Protein AF-0000000075581930 (afdb_homodimer)

Sequence (318 aa):
MTLFYRAVQSTMATKAGDKKWHLNLVKIGKTVSTQQLAEMIAEKSSLTPGDVHNVVRNLMTAMRSELLNSKTVRLEGLGTFTMKARSRGRGVDKEEDVNPNQVGALLCHFTPKYTRPAAIGTTRALLQGVEFQKIGSIGTSGGHDSGNGDGDIVDDPTAMTLFYRAVQSTMATKAGDKKWHLNLVKIGKTVSTQQLAEMIAEKSSLTPGDVHNVVRNLMTAMRSELLNSKTVRLEGLGTFTMKARSRGRGVDKEEDVNPNQVGALLCHFTPKYTRPAAIGTTRALLQGVEFQKIGSIGTSGGHDSGNGDGDIVDDPTA

Radius of gyration: 23.28 Å; Cα contacts (8 Å, |Δi|>4): 523; chains: 2; bounding box: 79×58×45 Å

Solvent-accessible surface area (backbone atoms only — not comparable to full-atom values): 18533 Å² total; per-residue (Å²): 79,44,34,35,27,37,70,42,69,45,91,60,58,42,96,86,61,50,48,29,20,36,67,38,60,43,66,44,74,69,70,42,42,48,67,58,50,18,45,60,45,22,75,77,44,94,49,50,42,67,56,43,41,49,52,54,51,46,49,49,53,52,49,49,54,43,28,46,43,17,18,36,40,34,43,80,93,51,25,34,38,33,55,37,57,39,65,53,74,87,56,35,80,44,63,86,69,52,48,76,85,37,51,52,44,71,41,64,39,74,44,56,54,68,71,56,67,75,76,58,60,97,81,77,54,86,53,48,62,45,39,79,44,78,57,71,81,74,66,85,61,76,74,76,74,81,85,86,92,77,82,74,74,72,78,83,72,86,122,79,44,36,34,28,38,68,41,70,46,90,61,57,42,95,87,61,51,48,29,21,35,68,39,61,43,73,45,77,70,70,41,42,48,67,57,52,19,45,58,45,22,75,76,44,96,50,51,42,67,56,43,42,48,51,54,51,45,49,48,52,52,50,49,55,42,28,45,45,17,19,36,39,33,43,78,93,50,27,35,37,34,54,40,57,39,65,52,74,86,57,34,80,44,64,85,69,50,49,76,85,36,51,50,42,79,41,67,39,73,45,56,55,68,68,61,66,80,75,65,68,84,85,83,53,86,52,48,63,47,40,79,43,76,56,70,80,73,63,86,58,79,70,72,76,82,81,86,91,79,80,76,80,76,78,83,71,86,120

InterPro domains:
  IPR000119 Histone-like DNA-binding protein [PTHR33175] (30-99)
  IPR005902 Putative DNA-binding protein, HU-related [TIGR01201] (1-158)
  IPR010992 Integration host factor (IHF)-like DNA-binding domain superfamily [G3DSA:4.10.520.10] (27-106)
  IPR010992 Integration host factor (IHF)-like DNA-binding domain superfamily [SSF47729] (32-112)
  IPR041607 HU domain fused to wHTH, Ig, or Glycine-rich motif [PF18291] (1-115)

pLDDT: mean 77.32, std 24.28, range [25.0, 97.69]

Secondary structure (DSSP, 8-state):
-EEEEEEEEEEEEPTTSPEEEEEEEE--SSPBPHHHHHHHHHHTSSS-HHHHHHHHHHHHHHHHHHHTTT--EEETTTEEEEEEEEESSS-BSSGGG--GGGEEEEEEEEEE---------SSSSTTTT-EEEE-------------------------/-EEEEEEEEEEEEPTTSPEEEEEEEE--SSPBPHHHHHHHHHHTSSS-HHHHHHHHHHHHHHHHHHHTTT--EEETTTEEEEEEEEESSS-BSSGGG--GGGEEEEEEEEEE-----S---SSSSTT-S-EEEE-----------S-S-----------

Organism: Bacteroides fragilis (strain ATCC 25285 / DSM 2151 / CCUG 4856 / JCM 11019 / LMG 10263 / NCTC 9343 / Onslow / VPI 2553 / EN-2) (NCBI:txid272559)

Foldseek 3Di:
DEWEWEKDWDPDADPVRDIDIDIDTADFDDDQDLLNVLVVVVVVDVDDSVVSSVVVVVVVVVVVVQQVVQDKDDDPPFWIKHKDFDFQDDDDDDPVPDDCVRGPDIDIDTDGDCPPPPPPPPDDPVCPVYHYDYDPPPPPPPPPDDDDDDGDRDDPPPD/DEWEWEKDWDPDADPVRDIDIDIDTADDDDDQDLLNVLVVVVVVDVDDSVVSSVVVVVVVVVVVVQQVVQDKDDDPPFWIKHKDFDFQDDDDDDPVPDDCVRGPDIDIDTDGDCPPPPPPPDDDPPCPVYHYDYDPPPPPPVPDDDDDDDRDRPDPPPD

Nearest PDB structures (foldseek):
  5lvt-assembly2_B  TM=7.563E-01  e=4.422E-04  Lactococcus lactis subsp. lactis Il1403
  8flj-assembly1_E  TM=6.497E-01  e=6.492E-04  Pseudomonas aeruginosa PA14
  1owg-assembly1_A  TM=6.407E-01  e=1.313E-03  Escherichia coli
  4qju-assembly1_B  TM=6.935E-01  e=2.829E-03  Staphylococcus aureus subsp. aureus Mu50
  1hue-assembly1_B  TM=6.712E-01  e=2.654E-03  Geobacillus stearothermophilus

Structure (mmCIF, N/CA/C/O backbone):
data_AF-0000000075581930-model_v1
#
loop_
_entity.id
_entity.type
_entity.pdbx_description
1 polymer 'Viral histone-like protein'
#
loop_
_atom_site.group_PDB
_atom_site.id
_atom_site.type_symbol
_atom_site.label_atom_id
_atom_site.label_alt_id
_atom_site.label_comp_id
_atom_site.label_asym_id
_atom_site.label_entity_id
_atom_site.label_seq_id
_atom_site.pdbx_PDB_ins_code
_atom_site.Cartn_x
_atom_site.Cartn_y
_atom_site.Cartn_z
_atom_site.occupancy
_atom_site.B_iso_or_equiv
_atom_site.auth_seq_id
_atom_site.auth_comp_id
_atom_site.auth_asym_id
_atom_site.auth_atom_id
_atom_site.pdbx_PDB_model_num
ATOM 1 N N . MET A 1 1 ? 20.344 -9.5 6.215 1 86.31 1 MET A N 1
ATOM 2 C CA . MET A 1 1 ? 19.641 -8.422 5.535 1 86.31 1 MET A CA 1
ATOM 3 C C . MET A 1 1 ? 20.047 -7.062 6.109 1 86.31 1 MET A C 1
ATOM 5 O O . MET A 1 1 ? 20.266 -6.941 7.316 1 86.31 1 MET A O 1
ATOM 9 N N . THR A 1 2 ? 20.266 -6.133 5.18 1 88.88 2 THR A N 1
ATOM 10 C CA . THR A 1 2 ? 20.734 -4.836 5.645 1 88.88 2 THR A CA 1
ATOM 11 C C . THR A 1 2 ? 19.781 -3.723 5.227 1 88.88 2 THR A C 1
ATOM 13 O O . THR A 1 2 ? 19.391 -3.645 4.062 1 88.88 2 THR A O 1
ATOM 16 N N . LEU A 1 3 ? 19.422 -2.936 6.246 1 92 3 LEU A N 1
ATOM 17 C CA . LEU A 1 3 ? 18.672 -1.711 5.996 1 92 3 LEU A CA 1
ATOM 18 C C . LEU A 1 3 ? 19.578 -0.485 6.133 1 92 3 LEU A C 1
ATOM 20 O O . LEU A 1 3 ? 20.203 -0.286 7.176 1 92 3 LEU A O 1
ATOM 24 N N . PHE A 1 4 ? 19.625 0.298 5.102 1 93.12 4 PHE A N 1
ATOM 25 C CA . PHE A 1 4 ? 20.422 1.516 5.105 1 93.12 4 PHE A CA 1
ATOM 26 C C . PHE A 1 4 ? 19.594 2.709 5.566 1 93.12 4 PHE A C 1
ATOM 28 O O . PHE A 1 4 ? 18.406 2.795 5.266 1 93.12 4 PHE A O 1
ATOM 35 N N . TYR A 1 5 ? 20.328 3.559 6.324 1 92.88 5 TYR A N 1
ATOM 36 C CA . TYR A 1 5 ? 19.562 4.703 6.809 1 92.88 5 TYR A CA 1
ATOM 37 C C . TYR A 1 5 ? 20.422 5.965 6.82 1 92.88 5 TYR A C 1
ATOM 39 O O . TYR A 1 5 ? 21.656 5.887 6.703 1 92.88 5 TYR A O 1
ATOM 47 N N . ARG A 1 6 ? 19.734 7.078 6.883 1 94 6 ARG A N 1
ATOM 48 C CA . ARG A 1 6 ? 20.375 8.383 7.027 1 94 6 ARG A CA 1
ATOM 49 C C . ARG A 1 6 ? 19.656 9.234 8.07 1 94 6 ARG A C 1
ATOM 51 O O . ARG A 1 6 ? 18.531 8.922 8.469 1 94 6 ARG A O 1
ATOM 58 N N . ALA A 1 7 ? 20.406 10.203 8.523 1 92.69 7 ALA A N 1
ATOM 59 C CA . ALA A 1 7 ? 19.828 11.18 9.43 1 92.69 7 ALA A CA 1
ATOM 60 C C . ALA A 1 7 ? 19.203 12.344 8.656 1 92.69 7 ALA A C 1
ATOM 62 O O . ALA A 1 7 ? 19.859 12.93 7.781 1 92.69 7 ALA A O 1
ATOM 63 N N . VAL A 1 8 ? 17.984 12.594 8.953 1 91.81 8 VAL A N 1
ATOM 64 C CA . VAL A 1 8 ? 17.312 13.695 8.273 1 91.81 8 VAL A CA 1
ATOM 65 C C . VAL A 1 8 ? 16.688 14.641 9.297 1 91.81 8 VAL A C 1
ATOM 67 O O . VAL A 1 8 ? 16.141 14.195 10.305 1 91.81 8 VAL A O 1
ATOM 70 N N . GLN A 1 9 ? 16.859 15.891 8.984 1 90.31 9 GLN A N 1
ATOM 71 C CA . GLN A 1 9 ? 16.297 16.891 9.898 1 90.31 9 GLN A CA 1
ATOM 72 C C . GLN A 1 9 ? 14.867 17.234 9.5 1 90.31 9 GLN A C 1
ATOM 74 O O . GLN A 1 9 ? 14.586 17.484 8.328 1 90.31 9 GLN A O 1
ATOM 79 N N . SER A 1 10 ? 14 17.328 10.477 1 89.25 10 SER A N 1
ATOM 80 C CA . SER A 1 10 ? 12.617 17.703 10.227 1 89.25 10 SER A CA 1
ATOM 81 C C . SER A 1 10 ? 12.516 19.141 9.727 1 89.25 10 SER A C 1
ATOM 83 O O . SER A 1 10 ? 13.273 20.016 10.172 1 89.25 10 SER A O 1
ATOM 85 N N . THR A 1 11 ? 11.594 19.266 8.797 1 86.19 11 THR A N 1
ATOM 86 C CA . THR A 1 11 ? 11.398 20.625 8.281 1 86.19 11 THR A CA 1
ATOM 87 C C . THR A 1 11 ? 10.586 21.453 9.258 1 86.19 11 THR A C 1
ATOM 89 O O . THR A 1 11 ? 10.617 22.688 9.203 1 86.19 11 THR A O 1
ATOM 92 N N . MET A 1 12 ? 9.883 20.719 10.156 1 84.56 12 MET A N 1
ATOM 93 C CA . MET A 1 12 ? 9.023 21.406 11.109 1 84.56 12 MET A CA 1
ATOM 94 C C . MET A 1 12 ? 9.742 21.594 12.445 1 84.56 12 MET A C 1
ATOM 96 O O . MET A 1 12 ? 10.328 20.641 12.977 1 84.56 12 MET A O 1
ATOM 100 N N . ALA A 1 13 ? 9.688 22.844 12.922 1 80.88 13 ALA A N 1
ATOM 101 C CA . ALA A 1 13 ? 10.312 23.125 14.211 1 80.88 13 ALA A CA 1
ATOM 102 C C . ALA A 1 13 ? 9.375 22.766 15.367 1 80.88 13 ALA A C 1
ATOM 104 O O . ALA A 1 13 ? 8.156 22.828 15.227 1 80.88 13 ALA A O 1
ATOM 105 N N . THR A 1 14 ? 9.992 22.281 16.406 1 79.81 14 THR A N 1
ATOM 106 C CA . THR A 1 14 ? 9.234 22.031 17.625 1 79.81 14 THR A CA 1
ATOM 107 C C . THR A 1 14 ? 8.789 23.344 18.266 1 79.81 14 THR A C 1
ATOM 109 O O . THR A 1 14 ? 9.094 24.422 17.75 1 79.81 14 THR A O 1
ATOM 112 N N . LYS A 1 15 ? 7.984 23.188 19.281 1 79.19 15 LYS A N 1
ATOM 113 C CA . LYS A 1 15 ? 7.523 24.359 20.016 1 79.19 15 LYS A CA 1
ATOM 114 C C . LYS A 1 15 ? 8.703 25.172 20.547 1 79.19 15 LYS A C 1
ATOM 116 O O . LYS A 1 15 ? 8.617 26.391 20.672 1 79.19 15 LYS A O 1
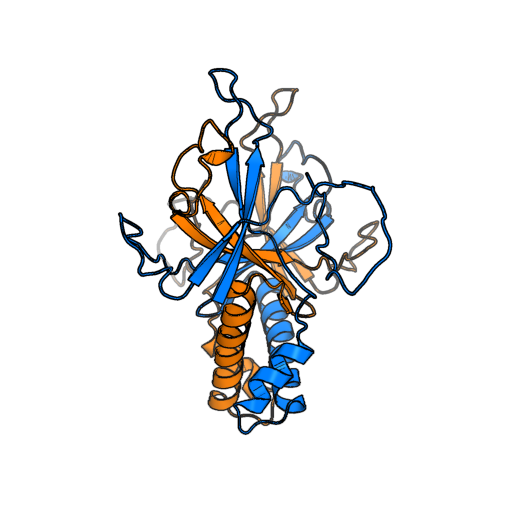ATOM 121 N N . ALA A 1 16 ? 9.781 24.516 20.812 1 79.56 16 ALA A N 1
ATOM 122 C CA . ALA A 1 16 ? 10.977 25.172 21.328 1 79.56 16 ALA A CA 1
ATOM 123 C C . ALA A 1 16 ? 11.805 25.766 20.188 1 79.56 16 ALA A C 1
ATOM 125 O O . ALA A 1 16 ? 12.797 26.453 20.438 1 79.56 16 ALA A O 1
ATOM 126 N N . GLY A 1 17 ? 11.367 25.531 18.938 1 79.69 17 GLY A N 1
ATOM 127 C CA . GLY A 1 17 ? 12.023 26.141 17.797 1 79.69 17 GLY A CA 1
ATOM 128 C C . GLY A 1 17 ? 13.109 25.25 17.188 1 79.69 17 GLY A C 1
ATOM 129 O O . GLY A 1 17 ? 13.742 25.625 16.203 1 79.69 17 GLY A O 1
ATOM 130 N N . ASP A 1 18 ? 13.391 24.266 17.906 1 85.25 18 ASP A N 1
ATOM 131 C CA . ASP A 1 18 ? 14.453 23.391 17.406 1 85.25 18 ASP A CA 1
ATOM 132 C C . ASP A 1 18 ? 13.898 22.344 16.453 1 85.25 18 ASP A C 1
ATOM 134 O O . ASP A 1 18 ? 12.773 21.875 16.625 1 85.25 18 ASP A O 1
ATOM 138 N N . LYS A 1 19 ? 14.672 22.156 15.375 1 90 19 LYS A N 1
ATOM 139 C CA . LYS A 1 19 ? 14.328 21.062 14.469 1 90 19 LYS A CA 1
ATOM 140 C C . LYS A 1 19 ? 14.992 19.766 14.898 1 90 19 LYS A C 1
ATOM 142 O O . LYS A 1 19 ? 16.172 19.75 15.25 1 90 19 LYS A O 1
ATOM 147 N N . LYS A 1 20 ? 14.211 18.734 14.914 1 91.81 20 LYS A N 1
ATOM 148 C CA . LYS A 1 20 ? 14.688 17.438 15.398 1 91.81 20 LYS A CA 1
ATOM 149 C C . LYS A 1 20 ? 15.195 16.578 14.24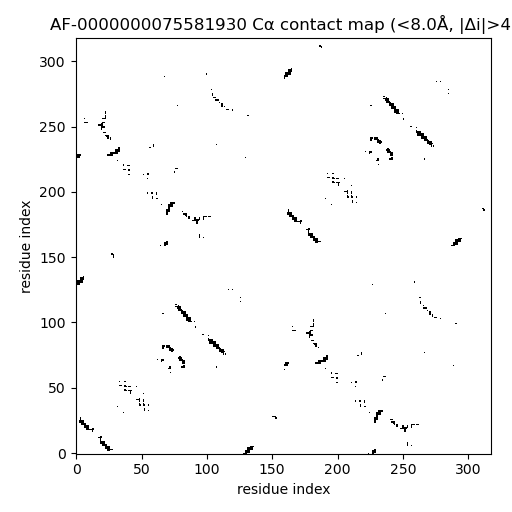2 1 91.81 20 LYS A C 1
ATOM 151 O O . LYS A 1 20 ? 14.859 16.828 13.078 1 91.81 20 LYS A O 1
ATOM 156 N N . TRP A 1 21 ? 16.094 15.656 14.609 1 92 21 TRP A N 1
ATOM 157 C CA . TRP A 1 21 ? 16.656 14.727 13.641 1 92 21 TRP A CA 1
ATOM 158 C C . TRP A 1 21 ? 16.016 13.352 13.75 1 92 21 TRP A C 1
ATOM 160 O O . TRP A 1 21 ? 15.734 12.875 14.859 1 92 21 TRP A O 1
ATOM 170 N N . HIS A 1 22 ? 15.789 12.734 12.602 1 92.25 22 HIS A N 1
ATOM 171 C CA . HIS A 1 22 ? 15.125 11.438 12.516 1 92.25 22 HIS A CA 1
ATOM 172 C C . HIS A 1 22 ? 15.891 10.484 11.602 1 92.25 22 HIS A C 1
ATOM 174 O O . HIS A 1 22 ? 16.656 10.922 10.742 1 92.25 22 HIS A O 1
ATOM 180 N N . LEU A 1 23 ? 15.688 9.234 11.906 1 90.38 23 LEU A N 1
ATOM 181 C CA . LEU A 1 23 ? 16.234 8.195 11.039 1 90.38 23 LEU A CA 1
ATOM 182 C C . LEU A 1 23 ? 15.305 7.922 9.859 1 90.38 23 LEU A C 1
ATOM 184 O O . LEU A 1 23 ? 14.109 7.676 10.055 1 90.38 23 LEU A O 1
ATOM 188 N N . ASN A 1 24 ? 15.867 8.055 8.695 1 92.75 24 ASN A N 1
ATOM 189 C CA . ASN A 1 24 ? 15.133 7.715 7.477 1 92.75 24 ASN A CA 1
ATOM 190 C C . ASN A 1 24 ? 15.812 6.582 6.715 1 92.75 24 ASN A C 1
ATOM 192 O O . ASN A 1 24 ? 17.031 6.609 6.504 1 92.75 24 ASN A O 1
ATOM 196 N N . LEU A 1 25 ? 14.977 5.609 6.375 1 92.44 25 LEU A N 1
ATOM 197 C CA . LEU A 1 25 ? 15.547 4.535 5.57 1 92.44 25 LEU A CA 1
ATOM 198 C C . LEU A 1 25 ? 15.766 4.988 4.133 1 92.44 25 LEU A C 1
ATOM 200 O O . LEU A 1 25 ? 14.977 5.766 3.594 1 92.44 25 LEU A O 1
ATOM 204 N N . VAL A 1 26 ? 16.828 4.438 3.607 1 93.5 26 VAL A N 1
ATOM 205 C CA . VAL A 1 26 ? 17.188 4.777 2.236 1 93.5 26 VAL A CA 1
ATOM 206 C C . VAL A 1 26 ? 17.078 3.541 1.348 1 93.5 26 VAL A C 1
ATOM 208 O O . VAL A 1 26 ? 17.516 2.455 1.725 1 93.5 26 VAL A O 1
ATOM 211 N N . LYS A 1 27 ? 16.5 3.732 0.214 1 92.5 27 LYS A N 1
ATOM 212 C CA . LYS A 1 27 ? 16.438 2.656 -0.771 1 92.5 27 LYS A CA 1
ATOM 213 C C . LYS A 1 27 ? 17.75 2.545 -1.545 1 92.5 27 LYS A C 1
ATOM 215 O O . LYS A 1 27 ? 18.359 3.559 -1.883 1 92.5 27 LYS A O 1
ATOM 220 N N . ILE A 1 28 ? 18.125 1.283 -1.749 1 90.38 28 ILE A N 1
ATOM 221 C CA . ILE A 1 28 ? 19.391 1.076 -2.445 1 90.38 28 ILE A CA 1
ATOM 222 C C . ILE A 1 28 ? 19.172 0.145 -3.635 1 90.38 28 ILE A C 1
ATOM 224 O O . ILE A 1 28 ? 18.359 -0.778 -3.572 1 90.38 28 ILE A O 1
ATOM 228 N N . GLY A 1 29 ? 19.906 0.402 -4.746 1 88.25 29 GLY A N 1
ATOM 229 C CA . GLY A 1 29 ? 19.922 -0.505 -5.883 1 88.25 29 GLY A CA 1
ATOM 230 C C . GLY A 1 29 ? 18.75 -0.289 -6.82 1 88.25 29 GLY A C 1
ATOM 231 O O . GLY A 1 29 ? 18.016 0.692 -6.691 1 88.25 29 GLY A O 1
ATOM 232 N N . LYS A 1 30 ? 18.641 -1.162 -7.781 1 91.12 30 LYS A N 1
ATOM 233 C CA . LYS A 1 30 ? 17.578 -1.082 -8.781 1 91.12 30 LYS A CA 1
ATOM 234 C C . LYS A 1 30 ? 16.281 -1.665 -8.242 1 91.12 30 LYS A C 1
ATOM 236 O O . LYS A 1 30 ? 16.281 -2.475 -7.312 1 91.12 30 LYS A O 1
ATOM 241 N N . THR A 1 31 ? 15.219 -1.196 -8.719 1 96.38 31 THR A N 1
ATOM 242 C CA . TH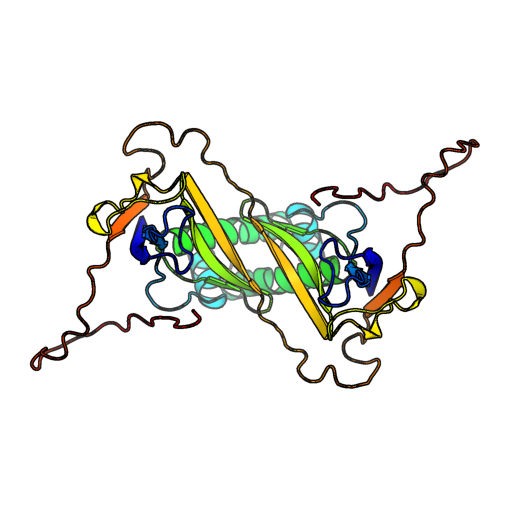R A 1 31 ? 13.891 -1.717 -8.398 1 96.38 31 THR A CA 1
ATOM 243 C C . THR A 1 31 ? 13.758 -3.164 -8.859 1 96.38 31 THR A C 1
ATOM 245 O O . THR A 1 31 ? 14.148 -3.506 -9.977 1 96.38 31 THR A O 1
ATOM 248 N N . VAL A 1 32 ? 13.312 -4.02 -7.941 1 97.69 32 VAL A N 1
ATOM 249 C CA . VAL A 1 32 ? 13.023 -5.41 -8.273 1 97.69 32 VAL A CA 1
ATOM 250 C C . VAL A 1 32 ? 11.656 -5.5 -8.961 1 97.69 32 VAL A C 1
ATOM 252 O O . VAL A 1 32 ? 10.641 -5.09 -8.391 1 97.69 32 VAL A O 1
ATOM 255 N N . SER A 1 33 ? 11.641 -6.066 -10.117 1 97.25 33 SER A N 1
ATOM 256 C CA . SER A 1 33 ? 10.422 -6.133 -10.922 1 97.25 33 SER A CA 1
ATOM 257 C C . SER A 1 33 ? 9.625 -7.398 -10.609 1 97.25 33 SER A C 1
ATOM 259 O O . SER A 1 33 ? 10.148 -8.336 -10.008 1 97.25 33 SER A O 1
ATOM 261 N N . THR A 1 34 ? 8.422 -7.383 -11.133 1 96.38 34 THR A N 1
ATOM 262 C CA . THR A 1 34 ? 7.559 -8.562 -11.039 1 96.38 34 THR A CA 1
ATOM 263 C C . THR A 1 34 ? 8.219 -9.766 -11.695 1 96.38 34 THR A C 1
ATOM 265 O O . THR A 1 34 ? 8.172 -10.875 -11.164 1 96.38 34 THR A O 1
ATOM 268 N N . GLN A 1 35 ? 8.797 -9.516 -12.781 1 96.38 35 GLN A N 1
ATOM 269 C CA . GLN A 1 35 ? 9.461 -10.586 -13.516 1 96.38 35 GLN A CA 1
ATOM 270 C C . GLN A 1 35 ? 10.609 -11.18 -12.711 1 96.38 35 GLN A C 1
ATOM 272 O O . GLN A 1 35 ? 10.773 -12.398 -12.656 1 96.38 35 GLN A O 1
ATOM 277 N N . GLN A 1 36 ? 11.422 -10.359 -12.109 1 97 36 GLN A N 1
ATOM 278 C CA . GLN A 1 36 ? 12.539 -10.828 -11.289 1 97 36 GLN A CA 1
ATOM 279 C C . GLN A 1 36 ? 12.031 -11.633 -10.094 1 97 36 GLN A C 1
ATOM 281 O O . GLN A 1 36 ? 12.617 -12.664 -9.75 1 97 36 GLN A O 1
ATOM 286 N N . LEU A 1 37 ? 10.977 -11.164 -9.508 1 97.25 37 LEU A N 1
ATOM 287 C CA . LEU A 1 37 ? 10.383 -11.898 -8.398 1 97.25 37 LEU A CA 1
ATOM 288 C C . LEU A 1 37 ? 9.906 -13.273 -8.852 1 97.25 37 LEU A C 1
ATOM 290 O O . LEU A 1 37 ? 10.109 -14.273 -8.164 1 97.25 37 LEU A O 1
ATOM 294 N N . ALA A 1 38 ? 9.25 -13.289 -10.016 1 96.69 38 ALA A N 1
ATOM 295 C CA . ALA A 1 38 ? 8.758 -14.555 -10.562 1 96.69 38 ALA A CA 1
ATOM 296 C C . ALA A 1 38 ? 9.898 -15.547 -10.766 1 96.69 38 ALA A C 1
ATOM 298 O O . ALA A 1 38 ? 9.75 -16.734 -10.492 1 96.69 38 ALA A O 1
ATOM 299 N N . GLU A 1 39 ? 10.992 -15.078 -11.234 1 97 39 GLU A N 1
ATOM 300 C CA . GLU A 1 39 ? 12.164 -15.922 -11.438 1 97 39 GLU A CA 1
ATOM 301 C C . GLU A 1 39 ? 12.695 -16.453 -10.109 1 97 39 GLU A C 1
ATOM 303 O O . GLU A 1 39 ? 13.047 -17.641 -10 1 97 39 GLU A O 1
ATOM 308 N N . MET A 1 40 ? 12.734 -15.633 -9.102 1 96.44 40 MET A N 1
ATOM 309 C CA . MET A 1 40 ? 13.18 -16.031 -7.77 1 96.44 40 MET A CA 1
ATOM 310 C C . MET A 1 40 ? 12.289 -17.141 -7.211 1 96.44 40 MET A C 1
ATOM 312 O O . MET A 1 40 ? 12.781 -18.109 -6.621 1 96.44 40 MET A O 1
ATOM 316 N N . ILE A 1 41 ? 11.016 -16.969 -7.43 1 96.75 41 ILE A N 1
ATOM 317 C CA . ILE A 1 41 ? 10.047 -17.938 -6.906 1 96.75 41 ILE A CA 1
ATOM 318 C C . ILE A 1 41 ? 10.148 -19.25 -7.68 1 96.75 41 ILE A C 1
ATOM 320 O O . ILE A 1 41 ? 10.109 -20.328 -7.086 1 96.75 41 ILE A O 1
ATOM 324 N N . ALA A 1 42 ? 10.281 -19.156 -8.992 1 95.81 42 ALA A N 1
ATOM 325 C CA . ALA A 1 42 ? 10.375 -20.344 -9.844 1 95.81 42 ALA A CA 1
ATOM 326 C C . ALA A 1 42 ? 11.602 -21.188 -9.492 1 95.81 42 ALA A C 1
ATOM 328 O O . ALA A 1 42 ? 11.57 -22.406 -9.602 1 95.81 42 ALA A O 1
ATOM 329 N N . GLU A 1 43 ? 12.672 -20.516 -9.094 1 95 43 GLU A N 1
ATOM 330 C CA . GLU A 1 43 ? 13.906 -21.203 -8.727 1 95 43 GLU A CA 1
ATOM 331 C C . GLU A 1 43 ? 13.688 -22.125 -7.52 1 95 43 GLU A C 1
ATOM 333 O O . GLU A 1 43 ? 14.375 -23.125 -7.367 1 95 43 GLU A O 1
ATOM 338 N N . LYS A 1 44 ? 12.68 -21.797 -6.758 1 91.56 44 LYS A N 1
ATOM 339 C CA . LYS A 1 44 ? 12.438 -22.547 -5.531 1 91.56 44 LYS A CA 1
ATOM 340 C C . LYS A 1 44 ? 11.141 -23.344 -5.625 1 91.56 44 LYS A C 1
ATOM 342 O O . LYS A 1 44 ? 10.586 -23.75 -4.605 1 91.56 44 LYS A O 1
ATOM 347 N N . SER A 1 45 ? 10.633 -23.375 -6.781 1 90.25 45 SER A N 1
ATOM 348 C CA . SER A 1 45 ? 9.359 -24.062 -6.977 1 90.25 45 SER A CA 1
ATOM 349 C C . SER A 1 45 ? 9.43 -25.047 -8.133 1 90.25 45 SER A C 1
ATOM 351 O O . SER A 1 45 ? 10.422 -25.078 -8.867 1 90.25 45 SER A O 1
ATOM 353 N N . SER A 1 46 ? 8.406 -25.906 -8.281 1 91.12 46 SER A N 1
ATOM 354 C CA . SER A 1 46 ? 8.289 -26.844 -9.398 1 91.12 46 SER A CA 1
ATOM 355 C C . SER A 1 46 ? 7.617 -26.188 -10.594 1 91.12 46 SER A C 1
ATOM 357 O O . SER A 1 46 ? 7.516 -26.781 -11.664 1 91.12 46 SER A O 1
ATOM 359 N N . LEU A 1 47 ? 7.238 -24.969 -10.422 1 93.38 47 LEU A N 1
ATOM 360 C CA . LEU A 1 47 ? 6.566 -24.25 -11.5 1 93.38 47 LEU A CA 1
ATOM 361 C C . LEU A 1 47 ? 7.578 -23.5 -12.359 1 93.38 47 LEU A C 1
ATOM 363 O O . LEU A 1 47 ? 8.641 -23.109 -11.883 1 93.38 47 LEU A O 1
ATOM 367 N N . THR A 1 48 ? 7.281 -23.297 -13.625 1 92.31 48 THR A N 1
ATOM 368 C CA . THR A 1 48 ? 8.117 -22.5 -14.516 1 92.31 48 THR A CA 1
ATOM 369 C C . THR A 1 48 ? 7.98 -21.016 -14.211 1 92.31 48 THR A C 1
ATOM 371 O O . THR A 1 48 ? 6.977 -20.578 -13.633 1 92.31 48 THR A O 1
ATOM 374 N N . PRO A 1 49 ? 8.969 -20.219 -14.578 1 92.75 49 PRO A N 1
ATOM 375 C CA . PRO A 1 49 ? 8.844 -18.766 -14.422 1 92.75 49 PRO A CA 1
ATOM 376 C C . PRO A 1 49 ? 7.605 -18.203 -15.109 1 92.75 49 PRO A C 1
ATOM 378 O O . PRO A 1 49 ? 6.977 -17.281 -14.594 1 92.75 49 PRO A O 1
ATOM 381 N N . GLY A 1 50 ? 7.285 -18.797 -16.234 1 93.25 50 GLY A N 1
ATOM 382 C CA . GLY A 1 50 ? 6.082 -18.375 -16.938 1 93.25 50 GLY A CA 1
ATOM 383 C C . GLY A 1 50 ? 4.812 -18.609 -16.141 1 93.25 50 GLY A C 1
ATOM 384 O O . GLY A 1 50 ? 3.932 -17.75 -16.109 1 93.25 50 GLY A O 1
ATOM 385 N N . ASP A 1 51 ? 4.711 -19.797 -15.523 1 93.31 51 ASP A N 1
ATOM 386 C CA . ASP A 1 51 ? 3.547 -20.125 -14.703 1 93.31 51 ASP A CA 1
ATOM 387 C C . ASP A 1 51 ? 3.436 -19.172 -13.516 1 93.31 51 ASP A C 1
ATOM 389 O O . ASP A 1 51 ? 2.348 -18.672 -13.211 1 93.31 51 ASP A O 1
ATOM 393 N N . VAL A 1 52 ? 4.57 -18.922 -12.828 1 96.06 52 VAL A N 1
ATOM 394 C CA . VAL A 1 52 ? 4.59 -18.047 -11.672 1 96.06 52 VAL A CA 1
ATOM 395 C C . VAL A 1 52 ? 4.184 -16.625 -12.094 1 96.06 52 VAL A C 1
ATOM 397 O O . VAL A 1 52 ? 3.354 -15.992 -11.438 1 96.06 52 VAL A O 1
ATOM 400 N N . HIS A 1 53 ? 4.699 -16.203 -13.195 1 95 53 HIS A N 1
ATOM 401 C CA . HIS A 1 53 ? 4.367 -14.883 -13.703 1 95 53 HIS A CA 1
ATOM 402 C C . HIS A 1 53 ? 2.875 -14.758 -14 1 95 53 HIS A C 1
ATOM 404 O O . HIS A 1 53 ? 2.254 -13.742 -13.68 1 95 53 HIS A O 1
ATOM 410 N N . ASN A 1 54 ? 2.395 -15.766 -14.57 1 94.69 54 ASN A N 1
ATOM 411 C CA . ASN A 1 54 ? 0.97 -15.766 -14.891 1 94.69 54 ASN A CA 1
ATOM 412 C C . ASN A 1 54 ? 0.115 -15.695 -13.625 1 94.69 54 ASN A C 1
ATOM 414 O O . ASN A 1 54 ? -0.903 -15 -13.602 1 94.69 54 ASN A O 1
ATOM 418 N N . VAL A 1 55 ? 0.494 -16.453 -12.633 1 96.56 55 VAL A N 1
ATOM 419 C CA . VAL A 1 55 ? -0.246 -16.438 -11.375 1 96.56 55 VAL A CA 1
ATOM 420 C C . VAL A 1 55 ? -0.214 -15.047 -10.766 1 96.56 55 VAL A C 1
ATOM 422 O O . VAL A 1 55 ? -1.243 -14.531 -10.32 1 96.56 55 VAL A O 1
ATOM 425 N N . VAL A 1 56 ? 0.942 -14.352 -10.773 1 96.25 56 VAL A N 1
ATOM 426 C CA . VAL A 1 56 ? 1.087 -13.023 -10.188 1 96.25 56 VAL A CA 1
ATOM 427 C C . VAL A 1 56 ? 0.241 -12.016 -10.969 1 96.25 56 VAL A C 1
ATOM 429 O O . VAL A 1 56 ? -0.467 -11.195 -10.375 1 96.25 56 VAL A O 1
ATOM 432 N N . ARG A 1 57 ? 0.259 -12.117 -12.227 1 94.31 57 ARG A N 1
ATOM 433 C CA . ARG A 1 57 ? -0.557 -11.234 -13.047 1 94.31 57 ARG A CA 1
ATOM 434 C C . ARG A 1 57 ? -2.041 -11.438 -12.773 1 94.31 57 ARG A C 1
ATOM 436 O O . ARG A 1 57 ? -2.797 -10.469 -12.664 1 94.31 57 ARG A O 1
ATOM 443 N N . ASN A 1 58 ? -2.449 -12.703 -12.727 1 96 58 ASN A N 1
ATOM 444 C CA . ASN A 1 58 ? -3.846 -13.008 -12.438 1 96 58 ASN A CA 1
ATOM 445 C C . ASN A 1 58 ? -4.246 -12.516 -11.047 1 96 58 ASN A C 1
ATOM 447 O O . ASN A 1 58 ? -5.391 -12.109 -10.836 1 96 58 ASN A O 1
ATOM 451 N N . LEU A 1 59 ? -3.301 -12.586 -10.141 1 96.25 59 LEU A N 1
ATOM 452 C CA . LEU A 1 59 ? -3.557 -12.039 -8.812 1 96.25 59 LEU A CA 1
ATOM 453 C C . LEU A 1 59 ? -3.881 -10.555 -8.891 1 96.25 59 LEU A C 1
ATOM 455 O O . LEU A 1 59 ? -4.84 -10.094 -8.266 1 96.25 59 LEU A O 1
ATOM 459 N N . MET A 1 60 ? -3.148 -9.805 -9.711 1 93.56 60 MET A N 1
ATOM 460 C CA . MET A 1 60 ? -3.4 -8.375 -9.867 1 93.56 60 MET A CA 1
ATOM 461 C C . MET A 1 60 ? -4.781 -8.125 -10.469 1 93.56 60 MET A C 1
ATOM 463 O O . MET A 1 60 ? -5.508 -7.238 -10.023 1 93.56 60 MET A O 1
ATOM 467 N N . THR A 1 61 ? -5.086 -8.938 -11.422 1 92.56 61 THR A N 1
ATOM 468 C CA . THR A 1 61 ? -6.379 -8.797 -12.086 1 92.56 61 THR A CA 1
ATOM 469 C C . THR A 1 61 ? -7.52 -9.086 -11.117 1 92.56 61 THR A C 1
ATOM 471 O O . THR A 1 61 ? -8.508 -8.344 -11.078 1 92.56 61 THR A O 1
ATOM 474 N N . ALA A 1 62 ? -7.359 -10.172 -10.367 1 94.5 62 ALA A N 1
ATOM 475 C CA . ALA A 1 62 ? -8.375 -10.531 -9.383 1 94.5 62 ALA A CA 1
ATOM 476 C C . ALA A 1 62 ? -8.523 -9.445 -8.32 1 94.5 62 ALA A C 1
ATOM 478 O O . ALA A 1 62 ? -9.633 -9.086 -7.938 1 94.5 62 ALA A O 1
ATOM 479 N N . MET A 1 63 ? -7.438 -8.891 -7.82 1 95.19 63 MET A N 1
ATOM 480 C CA . MET A 1 63 ? -7.469 -7.82 -6.828 1 95.19 63 MET A CA 1
ATOM 481 C C . MET A 1 63 ? -8.188 -6.594 -7.371 1 95.19 63 MET A C 1
ATOM 483 O O . MET A 1 63 ? -9.031 -6.012 -6.688 1 95.19 63 MET A O 1
ATOM 487 N N . ARG A 1 64 ? -7.828 -6.266 -8.578 1 90.88 64 ARG A N 1
ATOM 488 C CA . ARG A 1 64 ? -8.445 -5.098 -9.195 1 90.88 64 ARG A CA 1
ATOM 489 C C . ARG A 1 64 ? -9.961 -5.258 -9.273 1 90.88 64 ARG A C 1
ATOM 491 O O . ARG A 1 64 ? -10.703 -4.32 -8.977 1 90.88 64 ARG A O 1
ATOM 498 N N . SER A 1 65 ? -10.352 -6.43 -9.734 1 90.94 65 SER A N 1
ATOM 499 C CA . SER A 1 65 ? -11.781 -6.699 -9.875 1 90.94 65 SER A CA 1
ATOM 500 C C . SER A 1 65 ? -12.508 -6.523 -8.539 1 90.94 65 SER A C 1
ATOM 502 O O . SER A 1 65 ? -13.555 -5.875 -8.484 1 90.94 65 SER A O 1
ATOM 504 N N . GLU A 1 66 ? -11.945 -7.074 -7.496 1 94 66 GLU A N 1
ATOM 505 C CA . GLU A 1 66 ? -12.578 -6.992 -6.184 1 94 66 GLU A CA 1
ATOM 506 C C . GLU A 1 66 ? -12.57 -5.559 -5.656 1 94 66 GLU A C 1
ATOM 508 O O . GLU A 1 66 ? -13.555 -5.098 -5.078 1 94 66 GLU A O 1
ATOM 513 N N . LEU A 1 67 ? -11.508 -4.84 -5.855 1 93 67 LEU A N 1
ATOM 514 C CA . LEU A 1 67 ? -11.367 -3.473 -5.371 1 93 67 LEU A CA 1
ATOM 515 C C . LEU A 1 67 ? -12.352 -2.545 -6.078 1 93 67 LEU A C 1
ATOM 517 O O . LEU A 1 67 ? -12.93 -1.65 -5.453 1 93 67 LEU A O 1
ATOM 521 N N . LEU A 1 68 ? -12.602 -2.83 -7.359 1 90.38 68 LEU A N 1
ATOM 522 C CA . LEU A 1 68 ? -13.516 -2.004 -8.133 1 90.38 68 LEU A CA 1
ATOM 523 C C . LEU A 1 68 ? -14.969 -2.355 -7.812 1 90.38 68 LEU A C 1
ATOM 525 O O . LEU A 1 68 ? -15.891 -1.71 -8.312 1 90.38 68 LEU A O 1
ATOM 529 N N . ASN A 1 69 ? -15.109 -3.352 -6.996 1 91.44 69 ASN A N 1
ATOM 530 C CA . ASN A 1 69 ? -16.438 -3.691 -6.469 1 91.44 69 ASN A CA 1
ATOM 531 C C . ASN A 1 69 ? -16.578 -3.275 -5.008 1 91.44 69 ASN A C 1
ATOM 533 O O . ASN A 1 69 ? -17.359 -3.865 -4.266 1 91.44 69 ASN A O 1
ATOM 537 N N . SER A 1 70 ? -15.734 -2.367 -4.605 1 93.69 70 SER A N 1
ATOM 538 C CA . SER A 1 70 ? -15.789 -1.721 -3.297 1 93.69 70 SER A CA 1
ATOM 539 C C . SER A 1 70 ? -15.461 -2.703 -2.18 1 93.69 70 SER A C 1
ATOM 541 O O . SER A 1 70 ? -15.875 -2.512 -1.035 1 93.69 70 SER A O 1
ATOM 543 N N . LYS A 1 71 ? -14.773 -3.803 -2.523 1 96.38 71 LYS A N 1
ATOM 544 C CA . LYS A 1 71 ? -14.367 -4.762 -1.5 1 96.38 71 LYS A CA 1
ATOM 545 C C . LYS A 1 71 ? -12.969 -4.457 -0.976 1 96.38 71 LYS A C 1
ATOM 547 O O . LYS A 1 71 ? -12.219 -3.709 -1.604 1 96.38 71 LYS A O 1
ATOM 552 N N . THR A 1 72 ? -12.727 -5.012 0.183 1 97.38 72 THR A N 1
ATOM 553 C CA . THR A 1 72 ? -11.391 -5.004 0.781 1 97.38 72 THR A CA 1
ATOM 554 C C . THR A 1 72 ? -10.648 -6.297 0.459 1 97.38 72 THR A C 1
ATOM 556 O O . THR A 1 72 ? -11.227 -7.383 0.526 1 97.38 72 THR A O 1
ATOM 559 N N . VAL A 1 73 ? -9.438 -6.137 0.067 1 97.19 73 VAL A N 1
ATOM 560 C CA . VAL A 1 73 ? -8.609 -7.297 -0.255 1 97.19 73 VAL A CA 1
ATOM 561 C C . VAL A 1 73 ? -7.453 -7.402 0.736 1 97.19 73 VAL A C 1
ATOM 563 O O . VAL A 1 73 ? -6.75 -6.418 0.983 1 97.19 73 VAL A O 1
ATOM 566 N N . ARG A 1 74 ? -7.277 -8.586 1.289 1 96.56 74 ARG A N 1
ATOM 567 C CA . ARG A 1 74 ? -6.184 -8.82 2.227 1 96.56 74 ARG A CA 1
ATOM 568 C C . ARG A 1 74 ? -5.211 -9.859 1.685 1 96.56 74 ARG A C 1
ATOM 570 O O . ARG A 1 74 ? -5.613 -10.969 1.337 1 96.56 74 ARG A O 1
ATOM 577 N N . LEU A 1 75 ? -3.992 -9.469 1.55 1 95.12 75 LEU A N 1
ATOM 578 C CA . LEU A 1 75 ? -2.91 -10.414 1.303 1 95.12 75 LEU A CA 1
ATOM 579 C C . LEU A 1 75 ? -2.188 -10.766 2.598 1 95.12 75 LEU A C 1
ATOM 581 O O . LEU A 1 75 ? -1.548 -9.906 3.209 1 95.12 75 LEU A O 1
ATOM 585 N N . GLU A 1 76 ? -2.262 -11.953 2.914 1 91.94 76 GLU A N 1
ATOM 586 C CA . GLU A 1 76 ? -1.684 -12.398 4.176 1 91.94 76 GLU A CA 1
ATOM 587 C C . GLU A 1 76 ? -0.184 -12.125 4.227 1 91.94 76 GLU A C 1
ATOM 589 O O . GLU A 1 76 ? 0.54 -12.422 3.273 1 91.94 76 GLU A O 1
ATOM 594 N N . GLY A 1 77 ? 0.2 -11.516 5.312 1 86.75 77 GLY A N 1
ATOM 595 C CA . GLY A 1 77 ? 1.612 -11.242 5.523 1 86.75 77 GLY A CA 1
ATOM 596 C C . GLY A 1 77 ? 2.049 -9.906 4.965 1 86.75 77 GLY A C 1
ATOM 597 O O . GLY A 1 77 ? 3.186 -9.477 5.176 1 86.75 77 GLY A O 1
ATOM 598 N N . LEU A 1 78 ? 1.224 -9.273 4.293 1 92.12 78 LEU A N 1
ATOM 599 C CA . LEU A 1 78 ? 1.586 -8.008 3.67 1 92.12 78 LEU A CA 1
ATOM 600 C C . LEU A 1 78 ? 0.684 -6.883 4.164 1 92.12 78 LEU A C 1
ATOM 602 O O . LEU A 1 78 ? 1.15 -5.953 4.828 1 92.12 78 LEU A O 1
ATOM 606 N N . GLY A 1 79 ? -0.62 -7.043 3.912 1 94.31 79 GLY A N 1
ATOM 607 C CA . GLY A 1 79 ? -1.522 -5.98 4.32 1 94.31 79 GLY A CA 1
ATOM 608 C C . GLY A 1 79 ? -2.85 -6.008 3.584 1 94.31 79 GLY A C 1
ATOM 609 O O . GLY A 1 79 ? -3.223 -7.031 3.008 1 94.31 79 GLY A O 1
ATOM 610 N N . THR A 1 80 ? -3.535 -4.871 3.676 1 96.06 80 THR A N 1
ATOM 611 C CA . THR A 1 80 ? -4.875 -4.77 3.111 1 96.06 80 THR A CA 1
ATOM 612 C C . THR A 1 80 ? -4.941 -3.658 2.068 1 96.06 80 THR A C 1
ATOM 614 O O . THR A 1 80 ? -4.273 -2.633 2.203 1 96.06 80 THR A O 1
ATOM 617 N N . PHE A 1 81 ? -5.738 -3.934 1.056 1 95.44 81 PHE A N 1
ATOM 618 C CA . PHE A 1 81 ? -5.926 -2.992 -0.041 1 95.44 81 PHE A CA 1
ATOM 619 C C . PHE A 1 81 ? -7.387 -2.576 -0.152 1 95.44 81 PHE A C 1
ATOM 621 O O . PHE A 1 81 ? -8.289 -3.402 0.006 1 95.44 81 PHE A O 1
ATOM 628 N N . THR A 1 82 ? -7.617 -1.301 -0.441 1 94.88 82 THR A N 1
ATOM 629 C CA . THR A 1 82 ? -8.938 -0.746 -0.719 1 94.88 82 THR A CA 1
ATOM 630 C C . THR A 1 82 ? -8.859 0.31 -1.818 1 94.88 82 THR A C 1
ATOM 632 O O . THR A 1 82 ? -7.77 0.745 -2.191 1 94.88 82 THR A O 1
ATOM 635 N N . MET A 1 83 ? -10.039 0.611 -2.32 1 92.12 83 MET A N 1
ATOM 636 C CA . MET A 1 83 ? -10.102 1.663 -3.332 1 92.12 83 MET A CA 1
ATOM 637 C C . MET A 1 83 ? -10.344 3.023 -2.688 1 92.12 83 MET A C 1
ATOM 639 O O . MET A 1 83 ? -11.164 3.145 -1.777 1 92.12 83 MET A O 1
ATOM 643 N N . LYS A 1 84 ? -9.602 3.971 -3.166 1 90.12 84 LYS A N 1
ATOM 644 C CA . LYS A 1 84 ? -9.797 5.348 -2.727 1 90.12 84 LYS A CA 1
ATOM 645 C C . LYS A 1 84 ? -9.969 6.285 -3.92 1 90.12 84 LYS A C 1
ATOM 647 O O . LYS A 1 84 ? -9.422 6.039 -4.996 1 90.12 84 LYS A O 1
ATOM 652 N N . ALA A 1 85 ? -10.758 7.328 -3.695 1 86.31 85 ALA A N 1
ATOM 653 C CA . ALA A 1 85 ? -10.977 8.352 -4.715 1 86.31 85 ALA A CA 1
ATOM 654 C C . ALA A 1 85 ? -10.266 9.648 -4.352 1 86.31 85 ALA A C 1
ATOM 656 O O . ALA A 1 85 ? -10.336 10.109 -3.207 1 86.31 85 ALA A O 1
ATOM 657 N N . ARG A 1 86 ? -9.547 10.016 -5.336 1 84.25 86 ARG A N 1
ATOM 658 C CA . ARG A 1 86 ? -8.984 11.352 -5.191 1 84.25 86 ARG A CA 1
ATOM 659 C C . ARG A 1 86 ? -9.875 12.398 -5.855 1 84.25 86 ARG A C 1
ATOM 661 O O . ARG A 1 86 ? -10.227 12.273 -7.027 1 84.25 86 ARG A O 1
ATOM 668 N N . SER A 1 87 ? -10.234 13.367 -5.078 1 81.56 87 SER A N 1
ATOM 669 C CA . SER A 1 87 ? -11.18 14.375 -5.555 1 81.56 87 SER A CA 1
ATOM 670 C C . SER A 1 87 ? -10.484 15.406 -6.434 1 81.56 87 SER A C 1
ATOM 672 O O . SER A 1 87 ? -9.297 15.703 -6.238 1 81.56 87 SER A O 1
ATOM 674 N N . ARG A 1 88 ? -11.359 15.812 -7.434 1 81.06 88 ARG A N 1
ATOM 675 C CA . ARG A 1 88 ? -10.938 16.953 -8.25 1 81.06 88 ARG A CA 1
ATOM 676 C C . ARG A 1 88 ? -11.312 18.266 -7.594 1 81.06 88 ARG A C 1
ATOM 678 O O . ARG A 1 88 ? -12.484 18.5 -7.277 1 81.06 88 ARG A O 1
ATOM 685 N N . GLY A 1 89 ? -10.359 18.938 -7.02 1 77.81 89 GLY A N 1
ATOM 686 C CA . GLY A 1 89 ? -10.695 20.25 -6.492 1 77.81 89 GLY A CA 1
ATOM 687 C C . GLY A 1 89 ? -10.773 20.281 -4.98 1 77.81 89 GLY A C 1
ATOM 688 O O . GLY A 1 89 ? -10.242 19.391 -4.305 1 77.81 89 GLY A O 1
ATOM 689 N N . ARG A 1 90 ? -11.461 21.391 -4.434 1 79.12 90 ARG A N 1
ATOM 690 C CA . ARG A 1 90 ? -11.398 21.641 -2.996 1 79.12 90 ARG A CA 1
ATOM 691 C C . ARG A 1 90 ? -12.703 21.234 -2.314 1 79.12 90 ARG A C 1
ATOM 693 O O . ARG A 1 90 ? -12.992 21.672 -1.199 1 79.12 90 ARG A O 1
ATOM 700 N N . GLY A 1 91 ? -13.508 20.406 -3.098 1 87.19 91 GLY A N 1
ATOM 701 C CA . GLY A 1 91 ? -14.758 20 -2.477 1 87.19 91 GLY A CA 1
ATOM 702 C C . GLY A 1 91 ? -15.93 20.891 -2.873 1 87.19 91 GLY A C 1
ATOM 703 O O . GLY A 1 91 ? -15.773 21.797 -3.689 1 87.19 91 GLY A O 1
ATOM 704 N N . VAL A 1 92 ? -17.125 20.547 -2.359 1 90.19 92 VAL A N 1
ATOM 705 C CA . VAL A 1 92 ? -18.344 21.297 -2.666 1 90.19 92 VAL A CA 1
ATOM 706 C C . VAL A 1 92 ? -18.953 21.859 -1.381 1 90.19 92 VAL A C 1
ATOM 708 O O . VAL A 1 92 ? -18.609 21.422 -0.282 1 90.19 92 VAL A O 1
ATOM 711 N N . ASP A 1 93 ? -19.797 22.781 -1.516 1 90 93 ASP A N 1
ATOM 712 C CA . ASP A 1 93 ? -20.312 23.516 -0.363 1 90 93 ASP A CA 1
ATOM 713 C C . ASP A 1 93 ? -21.453 22.734 0.316 1 90 93 ASP A C 1
ATOM 715 O O . ASP A 1 93 ? -21.594 22.797 1.539 1 90 93 ASP A O 1
ATOM 719 N N . LYS A 1 94 ? -22.234 22.062 -0.531 1 92.38 94 LYS A N 1
ATOM 720 C CA . LYS A 1 94 ? -23.391 21.359 0.016 1 92.38 94 LYS A CA 1
ATOM 721 C C . LYS A 1 94 ? -23.25 19.844 -0.15 1 92.38 94 LYS A C 1
ATOM 723 O O . LYS A 1 94 ? -22.656 19.375 -1.13 1 92.38 94 LYS A O 1
ATOM 728 N N . GLU A 1 95 ? -23.812 19.109 0.776 1 91.44 95 GLU A N 1
ATOM 729 C CA . GLU A 1 95 ? -23.781 17.656 0.769 1 91.44 95 GLU A CA 1
ATOM 730 C C . GLU A 1 95 ? -24.422 17.094 -0.5 1 91.44 95 GLU A C 1
ATOM 732 O O . GLU A 1 95 ? -23.922 16.125 -1.074 1 91.44 95 GLU A O 1
ATOM 737 N N . GLU A 1 96 ? -25.453 17.688 -0.942 1 91.31 96 GLU A N 1
ATOM 738 C CA . GLU A 1 96 ? -26.219 17.203 -2.088 1 91.31 96 GLU A CA 1
ATOM 739 C C . GLU A 1 96 ? -25.422 17.344 -3.383 1 91.31 96 GLU A C 1
ATOM 741 O O . GLU A 1 96 ? -25.734 16.688 -4.379 1 91.31 96 GLU A O 1
ATOM 746 N N . ASP A 1 97 ? -24.438 18.203 -3.34 1 91.69 97 ASP A N 1
ATOM 747 C CA . ASP A 1 97 ? -23.656 18.469 -4.539 1 91.69 97 ASP A CA 1
ATOM 748 C C . ASP A 1 97 ? -22.547 17.438 -4.707 1 91.69 97 ASP A C 1
ATOM 750 O O . ASP A 1 97 ? -21.859 17.422 -5.734 1 91.69 97 ASP A O 1
ATOM 754 N N . VAL A 1 98 ? -22.422 16.594 -3.736 1 90.12 98 VAL A N 1
ATOM 755 C CA . VAL A 1 98 ? -21.406 15.555 -3.842 1 90.12 98 VAL A CA 1
ATOM 756 C C . VAL A 1 98 ? -21.812 14.539 -4.906 1 90.12 98 VAL A C 1
ATOM 758 O O . VAL A 1 98 ? -22.906 13.969 -4.84 1 90.12 98 VAL A O 1
ATOM 761 N N . ASN A 1 99 ? -20.969 14.406 -5.848 1 88.06 99 ASN A N 1
ATOM 762 C CA . ASN A 1 99 ? -21.234 13.469 -6.934 1 88.06 99 ASN A CA 1
ATOM 763 C C . ASN A 1 99 ? -19.938 12.93 -7.539 1 88.06 99 ASN A C 1
ATOM 765 O O . ASN A 1 99 ? -18.859 13.477 -7.309 1 88.06 99 ASN A O 1
ATOM 769 N N . PRO A 1 100 ? -20.031 11.867 -8.281 1 87.56 100 PRO A N 1
ATOM 770 C CA . PRO A 1 100 ? -18.844 11.188 -8.805 1 87.56 100 PRO A CA 1
ATOM 771 C C . PRO A 1 100 ? -18.031 12.062 -9.758 1 87.56 100 PRO A C 1
ATOM 773 O O . PRO A 1 100 ? -16.875 11.75 -10.062 1 87.56 100 PRO A O 1
ATOM 776 N N . ASN A 1 101 ? -18.672 13.172 -10.188 1 83.25 101 ASN A N 1
ATOM 777 C CA . ASN A 1 101 ? -17.922 14.07 -11.062 1 83.25 101 ASN A CA 1
ATOM 778 C C . ASN A 1 101 ? -16.75 14.727 -10.328 1 83.25 101 ASN A C 1
ATOM 780 O O . ASN A 1 101 ? -15.836 15.25 -10.961 1 83.25 101 ASN A O 1
ATOM 784 N N . GLN A 1 102 ? -16.766 14.609 -9.039 1 85.38 102 GLN A N 1
ATOM 785 C CA . GLN A 1 102 ? -15.703 15.18 -8.227 1 85.38 102 GLN A CA 1
ATOM 786 C C . GLN A 1 102 ? -14.477 14.273 -8.219 1 85.38 102 GLN A C 1
ATOM 788 O O . GLN A 1 102 ? -13.391 14.688 -7.797 1 85.38 102 GLN A O 1
ATOM 793 N N . VAL A 1 103 ? -14.688 13.055 -8.672 1 84 103 VAL A N 1
ATOM 794 C CA . VAL A 1 103 ? -13.586 12.094 -8.594 1 84 103 VAL A CA 1
ATOM 795 C C . VAL A 1 103 ? -12.609 12.336 -9.742 1 84 103 VAL A C 1
ATOM 797 O O . VAL A 1 103 ? -12.992 12.289 -10.914 1 84 103 VAL A O 1
ATOM 800 N N . GLY A 1 104 ? -11.398 12.633 -9.367 1 82.06 104 GLY A N 1
ATOM 801 C CA . GLY A 1 104 ? -10.352 12.836 -10.359 1 82.06 104 GLY A CA 1
ATOM 802 C C . GLY A 1 104 ? -9.586 11.57 -10.695 1 82.06 104 GLY A C 1
ATOM 803 O O . GLY A 1 104 ? -9.156 11.391 -11.836 1 82.06 104 GLY A O 1
ATOM 804 N N . ALA A 1 105 ? -9.398 10.711 -9.656 1 83.19 105 ALA A N 1
ATOM 805 C CA . ALA A 1 105 ? -8.656 9.477 -9.844 1 83.19 105 ALA A CA 1
ATOM 806 C C . ALA A 1 105 ? -9.062 8.422 -8.812 1 83.19 105 ALA A C 1
ATOM 808 O O . ALA A 1 105 ? -9.508 8.766 -7.719 1 83.19 105 ALA A O 1
ATOM 809 N N . LEU A 1 106 ? -9.016 7.227 -9.281 1 86.06 106 LEU A N 1
ATOM 810 C CA . LEU A 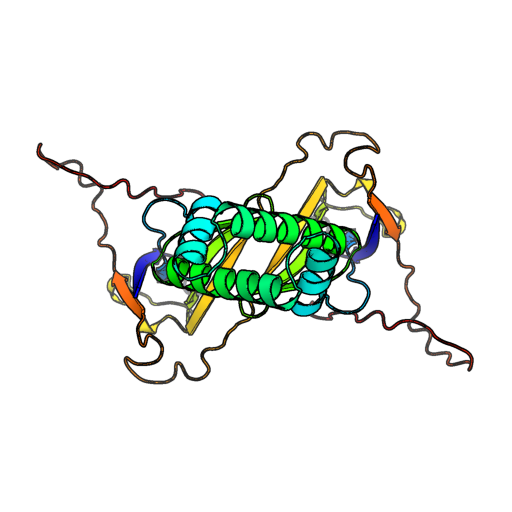1 106 ? -9.148 6.09 -8.375 1 86.06 106 LEU A CA 1
ATOM 811 C C . LEU A 1 106 ? -7.781 5.484 -8.062 1 86.06 106 LEU A C 1
ATOM 813 O O . LEU A 1 106 ? -6.965 5.285 -8.969 1 86.06 106 LEU A O 1
ATOM 817 N N . LEU A 1 107 ? -7.551 5.266 -6.781 1 87 107 LEU A N 1
ATOM 818 C CA . LEU A 1 107 ? -6.262 4.715 -6.387 1 87 107 LEU A CA 1
ATOM 819 C C . LEU A 1 107 ? -6.441 3.566 -5.398 1 87 107 LEU A C 1
ATOM 821 O O . LEU A 1 107 ? -7.398 3.555 -4.621 1 87 107 LEU A O 1
ATOM 825 N N . CYS A 1 108 ? -5.488 2.707 -5.516 1 91.5 108 CYS A N 1
ATOM 826 C CA . CYS A 1 108 ? -5.445 1.629 -4.535 1 91.5 108 CYS A CA 1
ATOM 827 C C . CYS A 1 108 ? -4.75 2.084 -3.258 1 91.5 108 CYS A C 1
ATOM 829 O O . CYS A 1 108 ? -3.645 2.629 -3.309 1 91.5 108 CYS A O 1
ATOM 831 N N . HIS A 1 109 ? -5.477 1.96 -2.203 1 93.62 109 HIS A N 1
ATOM 832 C CA . HIS A 1 109 ? -4.914 2.287 -0.897 1 93.62 109 HIS A CA 1
ATOM 833 C C . HIS A 1 109 ? -4.457 1.03 -0.164 1 93.62 109 HIS A C 1
ATOM 835 O O . HIS A 1 109 ? -5.172 0.025 -0.143 1 93.62 109 HIS A O 1
ATOM 841 N N . PHE A 1 110 ? -3.281 1.19 0.422 1 94.94 110 PHE A N 1
ATOM 842 C CA . PHE A 1 110 ? -2.678 0.059 1.118 1 94.94 110 PHE A CA 1
ATOM 843 C C . PHE A 1 110 ? -2.512 0.363 2.602 1 94.94 110 PHE A C 1
ATOM 845 O O . PHE A 1 110 ? -2.031 1.437 2.971 1 94.94 110 PHE A O 1
ATOM 852 N N . THR A 1 111 ? -2.93 -0.621 3.377 1 93.19 111 THR A N 1
ATOM 853 C CA . THR A 1 111 ? -2.676 -0.6 4.812 1 93.19 111 THR A CA 1
ATOM 854 C C . THR A 1 111 ? -1.825 -1.796 5.23 1 93.19 111 THR A C 1
ATOM 856 O O . THR A 1 111 ? -2.275 -2.941 5.152 1 93.19 111 THR A O 1
ATOM 859 N N . PRO A 1 112 ? -0.652 -1.51 5.703 1 90.88 112 PRO A N 1
ATOM 860 C CA . PRO A 1 112 ? 0.231 -2.621 6.062 1 90.88 112 PRO A CA 1
ATOM 861 C C . PRO A 1 112 ? -0.252 -3.387 7.293 1 90.88 112 PRO A C 1
ATOM 863 O O . PRO A 1 112 ? -0.87 -2.799 8.188 1 90.88 112 PRO A O 1
ATOM 866 N N . LYS A 1 113 ? -0.255 -4.703 7.215 1 75 113 LYS A N 1
ATOM 867 C CA . LYS A 1 113 ? -0.434 -5.5 8.43 1 75 113 LYS A CA 1
ATOM 868 C C . LYS A 1 113 ? 0.85 -5.539 9.25 1 75 113 LYS A C 1
ATOM 870 O O . LYS A 1 113 ? 1.945 -5.656 8.695 1 75 113 LYS A O 1
ATOM 875 N N . TYR A 1 114 ? 0.726 -4.789 10.461 1 59.59 114 TYR A N 1
ATOM 876 C CA . TYR A 1 114 ? 1.905 -4.695 11.312 1 59.59 114 TYR A CA 1
ATOM 877 C C . TYR A 1 114 ? 2.23 -6.043 11.945 1 59.59 114 TYR A C 1
ATOM 879 O O . TYR A 1 114 ? 1.333 -6.758 12.391 1 59.59 114 TYR A O 1
ATOM 887 N N . THR A 1 115 ? 2.711 -6.859 11.422 1 50.72 115 THR A N 1
ATOM 888 C CA . THR A 1 115 ? 3.193 -7.824 12.398 1 50.72 115 THR A CA 1
ATOM 889 C C . THR A 1 115 ? 4.016 -7.133 13.484 1 50.72 115 THR A C 1
ATOM 891 O O . THR A 1 115 ? 5.027 -6.492 13.188 1 50.72 115 THR A O 1
ATOM 894 N N . ARG A 1 116 ? 3.027 -6.402 14.227 1 45.88 116 ARG A N 1
ATOM 895 C CA . ARG A 1 116 ? 3.73 -5.777 15.344 1 45.88 116 ARG A CA 1
ATOM 896 C C . ARG A 1 116 ? 4.934 -6.617 15.773 1 45.88 116 ARG A C 1
ATOM 898 O O . ARG A 1 116 ? 4.777 -7.77 16.172 1 45.88 116 ARG A O 1
ATOM 905 N N . PRO A 1 117 ? 5.812 -6.699 15.266 1 40.62 117 PRO A N 1
ATOM 906 C CA . PRO A 1 117 ? 6.59 -7.082 16.453 1 40.62 117 PRO A CA 1
ATOM 907 C C . PRO A 1 117 ? 6.309 -6.191 17.656 1 40.62 117 PRO A C 1
ATOM 909 O O . PRO A 1 117 ? 6.34 -4.965 17.547 1 40.62 117 PRO A O 1
ATOM 912 N N . ALA A 1 118 ? 4.918 -6.355 18.406 1 37.62 118 ALA A N 1
ATOM 913 C CA . ALA A 1 118 ? 4.719 -5.668 19.688 1 37.62 118 ALA A CA 1
ATOM 914 C C . ALA A 1 118 ? 5.984 -4.938 20.125 1 37.62 118 ALA A C 1
ATOM 916 O O . ALA A 1 118 ? 5.953 -3.738 20.391 1 37.62 118 ALA A O 1
ATOM 917 N N . ALA A 1 119 ? 6.543 -5.668 21.25 1 36.06 119 ALA A N 1
ATOM 918 C CA . ALA A 1 119 ? 7.555 -5.293 22.234 1 36.06 119 ALA A CA 1
ATOM 919 C C . ALA A 1 119 ? 8.828 -4.801 21.547 1 36.06 119 ALA A C 1
ATOM 921 O O . ALA A 1 119 ? 9.734 -5.59 21.266 1 36.06 119 ALA A O 1
ATOM 922 N N . ILE A 1 120 ? 8.852 -4.18 20.5 1 38.59 120 ILE A N 1
ATOM 923 C CA . ILE A 1 120 ? 10.203 -3.619 20.531 1 38.59 120 ILE A CA 1
ATOM 924 C C . ILE A 1 120 ? 10.445 -2.969 21.891 1 38.59 120 ILE A C 1
ATOM 926 O O . ILE A 1 120 ? 9.992 -1.85 22.141 1 38.59 120 ILE A O 1
ATOM 930 N N . GLY A 1 121 ? 9.953 -3.291 22.953 1 35.25 121 GLY A N 1
ATOM 931 C CA . GLY A 1 121 ? 10.789 -2.898 24.078 1 35.25 121 GLY A CA 1
ATOM 932 C C . GLY A 1 121 ? 12.211 -2.566 23.672 1 35.25 121 GLY A C 1
ATOM 933 O O . GLY A 1 121 ? 12.57 -2.691 22.5 1 35.25 121 GLY A O 1
ATOM 934 N N . THR A 1 122 ? 13.289 -2.83 24.703 1 34.22 122 THR A N 1
ATOM 935 C CA . THR A 1 122 ? 14.727 -2.639 24.812 1 34.22 122 THR A CA 1
ATOM 936 C C . THR A 1 122 ? 15.422 -3.057 23.516 1 34.22 122 THR A C 1
ATOM 938 O O . THR A 1 122 ? 16.297 -2.346 23.016 1 34.22 122 THR A O 1
ATOM 941 N N . THR A 1 123 ? 15.719 -4.605 23.234 1 34.72 123 THR A N 1
ATOM 942 C CA . THR A 1 123 ? 16.828 -5.441 22.766 1 34.72 123 THR A CA 1
ATOM 943 C C . THR A 1 123 ? 16.844 -5.508 21.25 1 34.72 123 THR A C 1
ATOM 945 O O . THR A 1 123 ? 15.812 -5.309 20.594 1 34.72 123 THR A O 1
ATOM 948 N N . ARG A 1 124 ? 18.016 -6.176 20.516 1 38.47 124 ARG A N 1
ATOM 949 C CA . ARG A 1 124 ? 18.781 -6.742 19.406 1 38.47 124 ARG A CA 1
ATOM 950 C C . ARG A 1 124 ? 17.906 -7.625 18.531 1 38.47 124 ARG A C 1
ATOM 952 O O . ARG A 1 124 ? 18.359 -8.164 17.531 1 38.47 124 ARG A O 1
ATOM 959 N N . ALA A 1 125 ? 16.672 -8.242 18.969 1 36.75 125 ALA A N 1
ATOM 960 C CA . ALA A 1 125 ? 16.188 -9.492 18.375 1 36.75 125 ALA A CA 1
ATOM 961 C C . ALA A 1 125 ? 15.391 -9.227 17.109 1 36.75 125 ALA A C 1
ATOM 963 O O . ALA A 1 125 ? 15.43 -10.016 16.156 1 36.75 125 ALA A O 1
ATOM 964 N N . LEU A 1 126 ? 14.164 -8.641 17.125 1 44.34 126 LEU A N 1
ATOM 965 C CA . LEU A 1 126 ? 13.352 -8.648 15.914 1 44.34 126 LEU A CA 1
ATOM 966 C C . LEU A 1 126 ? 14.156 -8.156 14.719 1 44.34 126 LEU A C 1
ATOM 968 O O . LEU A 1 126 ? 13.891 -8.547 13.578 1 44.34 126 LEU A O 1
ATOM 972 N N . LEU A 1 127 ? 14.938 -7.012 14.961 1 48.5 127 LEU A N 1
ATOM 973 C CA . LEU A 1 127 ? 16.094 -6.695 14.125 1 48.5 127 LEU A CA 1
ATOM 974 C C . LEU A 1 127 ? 17.047 -7.879 14.055 1 48.5 127 LEU A C 1
ATOM 976 O O . LEU A 1 127 ? 18.172 -7.75 13.555 1 48.5 127 LEU A O 1
ATOM 980 N N . GLN A 1 128 ? 16.312 -8.859 14.633 1 54.16 128 GLN A N 1
ATOM 981 C CA . GLN A 1 128 ? 17.156 -10.055 14.562 1 54.16 128 GLN A CA 1
ATOM 982 C C . GLN A 1 128 ? 17.344 -10.508 13.117 1 54.16 128 GLN A C 1
ATOM 984 O O . GLN A 1 128 ? 16.375 -10.703 12.391 1 54.16 128 GLN A O 1
ATOM 989 N N . GLY A 1 129 ? 18.125 -10.25 12.688 1 70 129 GLY A N 1
ATOM 990 C CA . GLY A 1 129 ? 18.688 -10.594 11.383 1 70 129 GLY A CA 1
ATOM 991 C C . GLY A 1 129 ? 18.875 -9.391 10.477 1 70 129 GLY A C 1
ATOM 992 O O . GLY A 1 129 ? 19.469 -9.508 9.406 1 70 129 GLY A O 1
ATOM 993 N N . VAL A 1 130 ? 18.031 -8.328 10.992 1 79.94 130 VAL A N 1
ATOM 994 C CA . VAL A 1 130 ? 18.234 -7.164 10.133 1 79.94 130 VAL A CA 1
ATOM 995 C C . VAL A 1 130 ? 19.312 -6.262 10.727 1 79.94 130 VAL A C 1
ATOM 997 O O . VAL A 1 130 ? 19.359 -6.035 11.938 1 79.94 130 VAL A O 1
ATOM 1000 N N . GLU A 1 131 ? 20.188 -5.961 9.953 1 87.12 131 GLU A N 1
ATOM 1001 C CA . GLU A 1 131 ? 21.25 -5.023 10.312 1 87.12 131 GLU A CA 1
ATOM 1002 C C . GLU A 1 131 ? 20.984 -3.641 9.719 1 87.12 131 GLU A C 1
ATOM 1004 O O . GLU A 1 131 ? 20.453 -3.523 8.625 1 87.12 131 GLU A O 1
ATOM 1009 N N . PHE A 1 132 ? 21.375 -2.68 10.602 1 89.62 132 PHE A N 1
ATOM 1010 C CA . PHE A 1 132 ? 21.266 -1.312 10.109 1 89.62 132 PHE A CA 1
ATOM 1011 C C . PHE A 1 132 ? 22.641 -0.74 9.789 1 89.62 132 PHE A C 1
ATOM 1013 O O . PHE A 1 132 ? 23.594 -0.933 10.555 1 89.62 132 PHE A O 1
ATOM 1020 N N . GLN A 1 133 ? 22.75 -0.116 8.641 1 90.06 133 GLN A N 1
ATOM 1021 C CA . GLN A 1 133 ? 23.984 0.544 8.25 1 90.06 133 GLN A CA 1
ATOM 1022 C C . GLN A 1 133 ? 23.734 2.002 7.875 1 90.06 133 GLN A C 1
ATOM 1024 O O . GLN A 1 133 ? 22.922 2.291 7 1 90.06 133 GLN A O 1
ATOM 1029 N N . LYS A 1 134 ? 24.391 2.896 8.594 1 90.75 134 LYS A N 1
ATOM 1030 C CA . LYS A 1 134 ? 24.281 4.32 8.289 1 90.75 134 LYS A CA 1
ATOM 1031 C C . LYS A 1 134 ? 25.016 4.672 7.004 1 90.75 134 LYS A C 1
ATOM 1033 O O . LYS A 1 134 ? 26.156 4.223 6.793 1 90.75 134 LYS A O 1
ATOM 1038 N N . ILE A 1 135 ? 24.406 5.426 6.102 1 87.75 135 ILE A N 1
ATOM 1039 C CA . ILE A 1 135 ? 25.078 5.863 4.879 1 87.75 135 ILE A CA 1
ATOM 1040 C C . ILE A 1 135 ? 25.641 7.266 5.074 1 87.75 135 ILE A C 1
ATOM 1042 O O . ILE A 1 135 ? 25.031 8.094 5.758 1 87.75 135 ILE A O 1
ATOM 1046 N N . GLY A 1 136 ? 27.047 7.473 5.238 1 64.38 136 GLY A N 1
ATOM 1047 C CA . GLY A 1 136 ? 27.75 8.734 5.387 1 64.38 136 GLY A CA 1
ATOM 1048 C C . GLY A 1 136 ? 27.141 9.859 4.566 1 64.38 136 GLY A C 1
ATOM 1049 O O . GLY A 1 136 ? 26.344 9.609 3.666 1 64.38 136 GLY A O 1
ATOM 1050 N N . SER A 1 137 ? 27.188 11.188 5.074 1 50.75 137 SER A N 1
ATOM 1051 C CA . SER A 1 137 ? 26.984 12.312 4.172 1 50.75 137 SER A CA 1
ATOM 1052 C C . SER A 1 137 ? 27.609 12.055 2.807 1 50.75 137 SER A C 1
ATOM 1054 O O . SER A 1 137 ? 28.828 11.977 2.684 1 50.75 137 SER A O 1
ATOM 1056 N N . ILE A 1 138 ? 27.391 11.172 1.969 1 40.81 138 ILE A N 1
ATOM 1057 C CA . ILE A 1 138 ? 28.062 11.32 0.682 1 40.81 138 ILE A CA 1
ATOM 1058 C C . ILE A 1 138 ? 28.281 12.805 0.379 1 40.81 138 ILE A C 1
ATOM 1060 O O . ILE A 1 138 ? 27.312 13.57 0.284 1 40.81 138 ILE A O 1
ATOM 1064 N N . GLY A 1 139 ? 29.375 13.453 0.907 1 35.12 139 GLY A N 1
ATOM 1065 C CA . GLY A 1 139 ? 29.875 14.703 0.356 1 35.12 139 GLY A CA 1
ATOM 1066 C C . GLY A 1 139 ? 29.625 14.836 -1.136 1 35.12 139 GLY A C 1
ATOM 1067 O O . GLY A 1 139 ? 29.969 13.938 -1.907 1 35.12 139 GLY A O 1
ATOM 1068 N N . THR A 1 140 ? 28.562 15.312 -1.67 1 33.91 140 THR A N 1
ATOM 1069 C CA . THR A 1 140 ? 28.625 16 -2.953 1 33.91 140 THR A CA 1
ATOM 1070 C C . THR A 1 140 ? 30 16.641 -3.154 1 33.91 140 THR A C 1
ATOM 1072 O O . THR A 1 140 ? 30.219 17.781 -2.754 1 33.91 140 THR A O 1
ATOM 1075 N N . SER A 1 141 ? 31.031 16.125 -2.457 1 30.47 141 SER A N 1
ATOM 1076 C CA . SER A 1 141 ? 32.312 16.609 -2.957 1 30.47 141 SER A CA 1
ATOM 1077 C C . SER A 1 141 ? 32.5 16.25 -4.43 1 30.47 141 SER A C 1
ATOM 1079 O O . SER A 1 141 ? 32.469 15.07 -4.793 1 30.47 141 SER A O 1
ATOM 1081 N N . GLY A 1 142 ? 31.984 17.047 -5.348 1 29.55 142 GLY A N 1
ATOM 1082 C CA . GLY A 1 142 ? 32.438 17.344 -6.699 1 29.55 142 GLY A CA 1
ATOM 1083 C C . GLY A 1 142 ? 33.938 17.281 -6.848 1 29.55 142 GLY A C 1
ATOM 1084 O O . GLY A 1 142 ? 34.5 17.797 -7.812 1 29.55 142 GLY A O 1
ATOM 1085 N N . GLY A 1 143 ? 34.781 17.031 -5.84 1 29.48 143 GLY A N 1
ATOM 1086 C CA . GLY A 1 143 ? 36.094 16.906 -6.449 1 29.48 143 GLY A CA 1
ATOM 1087 C C . GLY A 1 143 ? 36.25 15.617 -7.219 1 29.48 143 GLY A C 1
ATOM 1088 O O . GLY A 1 143 ? 36.188 14.523 -6.645 1 29.48 143 GLY A O 1
ATOM 1089 N N . HIS A 1 144 ? 35.719 15.445 -8.438 1 28.25 144 HIS A N 1
ATOM 1090 C CA . HIS A 1 144 ? 36.062 14.547 -9.531 1 28.25 144 HIS A CA 1
ATOM 1091 C C . HIS A 1 144 ? 37.562 14.195 -9.516 1 28.25 144 HIS A C 1
ATOM 1093 O O . HIS A 1 144 ? 38.375 14.914 -10.086 1 28.25 144 HIS A O 1
ATOM 1099 N N . ASP A 1 145 ? 38.281 13.812 -8.484 1 26.38 145 ASP A N 1
ATOM 1100 C CA . ASP A 1 145 ? 39.281 13.023 -9.188 1 26.38 145 ASP A CA 1
ATOM 1101 C C . ASP A 1 145 ? 38.656 11.781 -9.828 1 26.38 145 ASP A C 1
ATOM 1103 O O . ASP A 1 145 ? 37.562 11.359 -9.438 1 26.38 145 ASP A O 1
ATOM 1107 N N . SER A 1 146 ? 39.312 10.922 -10.719 1 26.5 146 SER A N 1
ATOM 1108 C CA . SER A 1 146 ? 39.219 9.992 -11.836 1 26.5 146 SER A CA 1
ATOM 1109 C C . SER A 1 146 ? 38.594 8.664 -11.406 1 26.5 146 SER A C 1
ATOM 1111 O O . SER A 1 146 ? 37.906 8.008 -12.188 1 26.5 146 SER A O 1
ATOM 1113 N N . GLY A 1 147 ? 39.031 7.766 -10.43 1 26.48 147 GLY A N 1
ATOM 1114 C CA . GLY A 1 147 ? 39 6.395 -10.914 1 26.48 147 GLY A CA 1
ATOM 1115 C C . GLY A 1 147 ? 37.594 5.793 -10.891 1 26.48 147 GLY A C 1
ATOM 1116 O O . GLY A 1 147 ? 36.625 6.453 -10.477 1 26.48 147 GLY A O 1
ATOM 1117 N N . ASN A 1 148 ? 37.25 4.418 -10.383 1 26.14 148 ASN A N 1
ATOM 1118 C CA . ASN A 1 148 ? 36.406 3.277 -10.766 1 26.14 148 ASN A CA 1
ATOM 1119 C C . ASN A 1 148 ? 35 3.426 -10.25 1 26.14 148 ASN A C 1
ATOM 1121 O O . ASN A 1 148 ? 34.719 4.266 -9.398 1 26.14 148 ASN A O 1
ATOM 1125 N N . GLY A 1 149 ? 34.031 2.246 -10.031 1 27.58 149 GLY A N 1
ATOM 1126 C CA . GLY A 1 149 ? 32.719 1.712 -10.328 1 27.58 149 GLY A CA 1
ATOM 1127 C C . GLY A 1 149 ? 31.672 2.098 -9.297 1 27.58 149 GLY A C 1
ATOM 1128 O O . GLY A 1 149 ? 31.406 1.342 -8.359 1 27.58 149 GLY A O 1
ATOM 1129 N N . ASP A 1 150 ? 31.5 3.314 -8.766 1 28.44 150 ASP A N 1
ATOM 1130 C CA . ASP A 1 150 ? 30.688 3.689 -7.613 1 28.44 150 ASP A CA 1
ATOM 1131 C C . ASP A 1 150 ? 29.188 3.633 -7.949 1 28.44 150 ASP A C 1
ATOM 1133 O O . ASP A 1 150 ? 28.766 4.172 -8.969 1 28.44 150 ASP A O 1
ATOM 1137 N N . GLY A 1 151 ? 28.406 2.602 -7.426 1 31.33 151 GLY A N 1
ATOM 1138 C CA . GLY A 1 151 ? 27 2.277 -7.566 1 31.33 151 GLY A CA 1
ATOM 1139 C C . GLY A 1 151 ? 26.094 3.439 -7.227 1 31.33 151 GLY A C 1
ATOM 1140 O O . GLY A 1 151 ? 26.438 4.301 -6.422 1 31.33 151 GLY A O 1
ATOM 1141 N N . ASP A 1 152 ? 25.078 3.922 -8.062 1 31.08 152 ASP A N 1
ATOM 1142 C CA . ASP A 1 152 ? 24.125 5.004 -8.25 1 31.08 152 ASP A CA 1
ATOM 1143 C C . ASP A 1 152 ? 23.141 5.078 -7.094 1 31.08 152 ASP A C 1
ATOM 1145 O O . ASP A 1 152 ? 22.359 4.148 -6.883 1 31.08 152 ASP A O 1
ATOM 1149 N N . ILE A 1 153 ? 23.469 5.641 -6.008 1 35.5 153 ILE A N 1
ATOM 1150 C CA . ILE A 1 153 ? 22.516 5.98 -4.953 1 35.5 153 ILE A CA 1
ATOM 1151 C C . ILE A 1 153 ? 21.516 7.016 -5.473 1 35.5 153 ILE A C 1
ATOM 1153 O O . ILE A 1 153 ? 21.906 8.094 -5.922 1 35.5 153 ILE A O 1
ATOM 1157 N N . VAL A 1 154 ? 20.328 6.688 -6.09 1 32.66 154 VAL A N 1
ATOM 1158 C CA . VAL A 1 154 ? 19.328 7.633 -6.562 1 32.66 154 VAL A CA 1
ATOM 1159 C C . VAL A 1 154 ? 18.594 8.25 -5.371 1 32.66 154 VAL A C 1
ATOM 1161 O O . VAL A 1 154 ? 18.016 7.539 -4.547 1 32.66 154 VAL A O 1
ATOM 1164 N N . ASP A 1 155 ? 18.828 9.414 -4.941 1 32.41 155 ASP A N 1
ATOM 1165 C CA . ASP A 1 155 ? 18.188 10.281 -3.957 1 32.41 155 ASP A CA 1
ATOM 1166 C C . ASP A 1 155 ? 16.797 10.695 -4.418 1 32.41 155 ASP A C 1
ATOM 1168 O O . ASP A 1 155 ? 16.625 11.203 -5.531 1 32.41 155 ASP A O 1
ATOM 1172 N N . ASP A 1 156 ? 15.656 10.047 -4.141 1 31.45 156 ASP A N 1
ATOM 1173 C CA . ASP A 1 156 ? 14.367 10.625 -4.48 1 31.45 156 ASP A CA 1
ATOM 1174 C C . ASP A 1 156 ? 14.148 11.953 -3.758 1 31.45 156 ASP A C 1
ATOM 1176 O O . ASP A 1 156 ? 14.188 12.008 -2.527 1 31.45 156 ASP A O 1
ATOM 1180 N N . PRO A 1 157 ? 14.312 13.117 -4.41 1 31.25 157 PRO A N 1
ATOM 1181 C CA . PRO A 1 157 ? 14.164 14.477 -3.891 1 31.25 157 PRO A CA 1
ATOM 1182 C C . PRO A 1 157 ? 12.727 14.805 -3.486 1 31.25 157 PRO A C 1
ATOM 1184 O O . PRO A 1 157 ? 12.398 15.969 -3.262 1 31.25 157 PRO A O 1
ATOM 1187 N N . THR A 1 158 ? 11.656 13.984 -3.342 1 27.14 158 THR A N 1
ATOM 1188 C CA . THR A 1 158 ? 10.352 14.633 -3.205 1 27.14 158 THR A CA 1
ATOM 1189 C C . THR A 1 158 ? 10.203 15.266 -1.824 1 27.14 158 THR A C 1
ATOM 1191 O O . THR A 1 158 ? 9.109 15.688 -1.442 1 27.14 158 THR A O 1
ATOM 1194 N N . ALA A 1 159 ? 11.094 15.969 -1.114 1 25 159 ALA A N 1
ATOM 1195 C CA . ALA A 1 159 ? 10.688 16.844 -0.019 1 25 159 ALA A CA 1
ATOM 1196 C C . ALA A 1 159 ? 10.008 18.109 -0.548 1 25 159 ALA A C 1
ATOM 1198 O O . ALA A 1 159 ? 10.391 18.625 -1.597 1 25 159 ALA A O 1
ATOM 1199 N N . MET B 1 1 ? -19.062 -3.281 -12.398 1 86.25 1 MET B N 1
ATOM 1200 C CA . MET B 1 1 ? -18.438 -3.021 -11.109 1 86.25 1 MET B CA 1
ATOM 1201 C C . MET B 1 1 ? -19 -1.753 -10.477 1 86.25 1 MET B C 1
ATOM 1203 O O . MET B 1 1 ? -19.297 -0.782 -11.172 1 86.25 1 MET B O 1
ATOM 1207 N N . THR B 1 2 ? -19.266 -1.879 -9.172 1 88.69 2 THR B N 1
ATOM 1208 C CA . THR B 1 2 ? -19.891 -0.74 -8.516 1 88.69 2 THR B CA 1
ATOM 1209 C C . THR B 1 2 ? -19.031 -0.25 -7.348 1 88.69 2 THR B C 1
ATOM 1211 O O . THR B 1 2 ? -18.594 -1.045 -6.512 1 88.69 2 THR B O 1
ATOM 1214 N N . LEU B 1 3 ? -18.781 1.066 -7.379 1 91.94 3 LEU B N 1
ATOM 1215 C CA . LEU B 1 3 ? -18.141 1.735 -6.25 1 91.94 3 LEU B CA 1
ATOM 1216 C C . LEU B 1 3 ? -19.172 2.535 -5.445 1 91.94 3 LEU B C 1
ATOM 1218 O O . LEU B 1 3 ? -19.859 3.396 -5.992 1 91.94 3 LEU B O 1
ATOM 1222 N N . PHE B 1 4 ? -19.25 2.232 -4.184 1 93 4 PHE B N 1
ATOM 1223 C CA . PHE B 1 4 ? -20.172 2.934 -3.297 1 93 4 PHE B CA 1
ATOM 1224 C C . PHE B 1 4 ? -19.484 4.129 -2.641 1 93 4 PHE B C 1
ATOM 1226 O O . PHE B 1 4 ? -18.297 4.066 -2.316 1 93 4 PHE B O 1
ATOM 1233 N N . TYR B 1 5 ? -20.328 5.18 -2.516 1 92.88 5 TYR B N 1
ATOM 1234 C CA . TYR B 1 5 ? -19.703 6.355 -1.917 1 92.88 5 TYR B CA 1
ATOM 1235 C C . TYR B 1 5 ? -20.688 7.086 -1.004 1 92.88 5 TYR B C 1
ATOM 1237 O O . TYR B 1 5 ? -21.891 6.824 -1.041 1 92.88 5 TYR B O 1
ATOM 1245 N N . ARG B 1 6 ? -20.109 7.926 -0.163 1 94 6 ARG B N 1
ATOM 1246 C CA . ARG B 1 6 ? -20.875 8.812 0.707 1 94 6 ARG B CA 1
ATOM 1247 C C . ARG B 1 6 ? -20.297 10.219 0.716 1 94 6 ARG B C 1
ATOM 1249 O O . ARG B 1 6 ? -19.156 10.43 0.28 1 94 6 ARG B O 1
ATOM 1256 N N . ALA B 1 7 ? -21.172 11.102 1.135 1 92.69 7 ALA B N 1
ATOM 1257 C CA . ALA B 1 7 ? -20.719 12.477 1.329 1 92.69 7 ALA B CA 1
ATOM 1258 C C . ALA B 1 7 ? -20.188 12.688 2.746 1 92.69 7 ALA B C 1
ATOM 1260 O O . ALA B 1 7 ? -20.859 12.336 3.721 1 92.69 7 ALA B O 1
ATOM 1261 N N . VAL B 1 8 ? -19 13.188 2.816 1 91.88 8 VAL B N 1
ATOM 1262 C CA . VAL B 1 8 ? -18.406 13.438 4.125 1 91.88 8 VAL 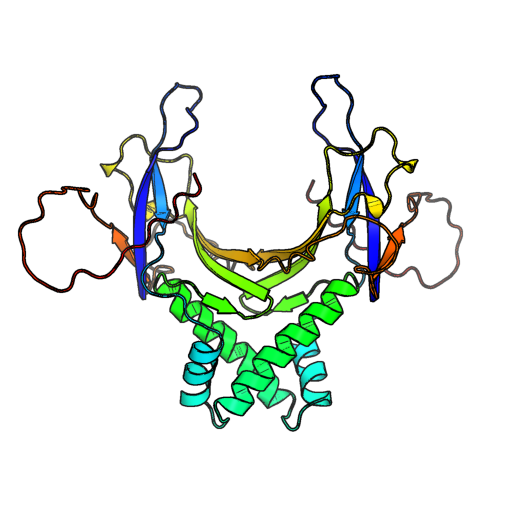B CA 1
ATOM 1263 C C . VAL B 1 8 ? -17.922 14.883 4.211 1 91.88 8 VAL B C 1
ATOM 1265 O O . VAL B 1 8 ? -17.375 15.422 3.25 1 91.88 8 VAL B O 1
ATOM 1268 N N . GLN B 1 9 ? -18.203 15.422 5.359 1 90.44 9 GLN B N 1
ATOM 1269 C CA . GLN B 1 9 ? -17.781 16.812 5.555 1 90.44 9 GLN B CA 1
ATOM 1270 C C . GLN B 1 9 ? -16.375 16.875 6.148 1 90.44 9 GLN B C 1
ATOM 1272 O O . GLN B 1 9 ? -16.062 16.156 7.105 1 90.44 9 GLN B O 1
ATOM 1277 N N . SER B 1 10 ? -15.57 17.766 5.613 1 89.44 10 SER B N 1
ATOM 1278 C CA . SER B 1 10 ? -14.219 17.953 6.129 1 89.44 10 SER B CA 1
ATOM 1279 C C . SER B 1 10 ? -14.242 18.484 7.555 1 89.44 10 SER B C 1
ATOM 1281 O O . SER B 1 10 ? -15.094 19.312 7.902 1 89.44 10 SER B O 1
ATOM 1283 N N . THR B 1 11 ? -13.289 17.938 8.289 1 86.44 11 THR B N 1
ATOM 1284 C CA . THR B 1 11 ? -13.203 18.422 9.664 1 86.44 11 THR B CA 1
ATOM 1285 C C . THR B 1 11 ? -12.523 19.781 9.719 1 86.44 11 THR B C 1
ATOM 1287 O O . THR B 1 11 ? -12.688 20.531 10.688 1 86.44 11 THR B O 1
ATOM 1290 N N . MET B 1 12 ? -11.781 20.078 8.609 1 85.06 12 MET B N 1
ATOM 1291 C CA . MET B 1 12 ? -11.047 21.328 8.57 1 85.06 12 MET B CA 1
ATOM 1292 C C . MET B 1 12 ? -11.828 22.391 7.816 1 85.06 12 MET B C 1
ATOM 1294 O O . MET B 1 12 ? -12.352 22.141 6.73 1 85.06 12 MET B O 1
ATOM 1298 N N . ALA B 1 13 ? -11.914 23.562 8.453 1 81.12 13 ALA B N 1
ATOM 1299 C CA . ALA B 1 13 ? -12.617 24.672 7.816 1 81.12 13 ALA B CA 1
ATOM 1300 C C . ALA B 1 13 ? -11.711 25.406 6.836 1 81.12 13 ALA B C 1
ATOM 1302 O O . ALA B 1 13 ? -10.492 25.453 7.023 1 81.12 13 ALA B O 1
ATOM 1303 N N . THR B 1 14 ? -12.32 25.828 5.773 1 80.44 14 THR B N 1
ATOM 1304 C CA . THR B 1 14 ? -11.602 26.672 4.832 1 80.44 14 THR B CA 1
ATOM 1305 C C . THR B 1 14 ? -11.305 28.031 5.441 1 80.44 14 THR B C 1
ATOM 1307 O O . THR B 1 14 ? -11.68 28.297 6.586 1 80.44 14 THR B O 1
ATOM 1310 N N . LYS B 1 15 ? -10.547 28.781 4.707 1 79.56 15 LYS B N 1
ATOM 1311 C CA . LYS B 1 15 ? -10.227 30.141 5.156 1 79.56 15 LYS B CA 1
ATOM 1312 C C . LYS B 1 15 ? -11.492 30.953 5.395 1 79.56 15 LYS B C 1
ATOM 1314 O O . LYS B 1 15 ? -11.523 31.828 6.262 1 79.56 15 LYS B O 1
ATOM 1319 N N . ALA B 1 16 ? -12.508 30.641 4.672 1 80.06 16 ALA B N 1
ATOM 1320 C CA . ALA B 1 16 ? -13.781 31.344 4.793 1 80.06 16 ALA B CA 1
ATOM 1321 C C . ALA B 1 16 ? -14.609 30.766 5.945 1 80.06 16 ALA B C 1
ATOM 1323 O O . ALA B 1 16 ? -15.672 31.312 6.277 1 80.06 16 ALA B O 1
ATOM 1324 N N . GLY B 1 17 ? -14.086 29.703 6.598 1 80 17 GLY B N 1
ATOM 1325 C CA . GLY B 1 17 ? -14.742 29.141 7.77 1 80 17 GLY B CA 1
ATOM 1326 C C . GLY B 1 17 ? -15.703 28.031 7.434 1 80 17 GLY B C 1
ATOM 1327 O O . GLY B 1 17 ? -16.312 27.438 8.328 1 80 17 GLY B O 1
ATOM 1328 N N . ASP B 1 18 ? -15.938 27.922 6.191 1 85.62 18 ASP B N 1
ATOM 1329 C CA . ASP B 1 18 ? -16.891 26.875 5.812 1 85.62 18 ASP B CA 1
ATOM 1330 C C . ASP B 1 18 ? -16.188 25.531 5.629 1 85.62 18 ASP B C 1
ATOM 1332 O O . ASP B 1 18 ? -15.039 25.484 5.215 1 85.62 18 ASP B O 1
ATOM 1336 N N . LYS B 1 19 ? -16.906 24.516 6.141 1 90.12 19 LYS B N 1
ATOM 1337 C CA . LYS B 1 19 ? -16.422 23.156 5.902 1 90.12 19 LYS B CA 1
ATOM 1338 C C . LYS B 1 19 ? -16.984 22.594 4.602 1 90.12 19 LYS B C 1
ATOM 1340 O O . LYS B 1 19 ? -18.172 22.734 4.312 1 90.12 19 LYS B O 1
ATOM 1345 N N . LYS B 1 20 ? -16.109 22.016 3.838 1 92 20 LYS B N 1
ATOM 1346 C CA . LYS B 1 20 ? -16.484 21.516 2.521 1 92 20 LYS B CA 1
ATOM 1347 C C . LYS B 1 20 ? -16.859 20.031 2.584 1 92 20 LYS B C 1
ATOM 1349 O O . LYS B 1 20 ? -16.5 19.344 3.537 1 92 20 LYS B O 1
ATOM 1354 N N . TRP B 1 21 ? -17.672 19.641 1.589 1 92.06 21 TRP B N 1
ATOM 1355 C CA . TRP B 1 21 ? -18.094 18.25 1.479 1 92.06 21 TRP B CA 1
ATOM 1356 C C . TRP B 1 21 ? -17.312 17.516 0.389 1 92.06 21 TRP B C 1
ATOM 1358 O O . TRP B 1 21 ? -17.047 18.094 -0.673 1 92.06 21 TRP B O 1
ATOM 1368 N N . HIS B 1 22 ? -17 16.266 0.665 1 92.31 22 HIS B N 1
ATOM 1369 C CA . HIS B 1 22 ? -16.203 15.445 -0.233 1 92.31 22 HIS B CA 1
ATOM 1370 C C . HIS B 1 22 ? -16.828 14.062 -0.411 1 92.31 22 HIS B C 1
ATOM 1372 O O . HIS B 1 22 ? -17.594 13.609 0.446 1 92.31 22 HIS B O 1
ATOM 1378 N N . LEU B 1 23 ? -16.516 13.523 -1.548 1 90.5 23 LEU B N 1
ATOM 1379 C CA . LEU B 1 23 ? -16.922 12.148 -1.811 1 90.5 23 LEU B CA 1
ATOM 1380 C C . LEU B 1 23 ? -15.914 11.164 -1.216 1 90.5 23 LEU B C 1
ATOM 1382 O O . LEU B 1 23 ? -14.719 11.266 -1.476 1 90.5 23 LEU B O 1
ATOM 1386 N N . ASN B 1 24 ? -16.438 10.312 -0.377 1 92.88 24 ASN B N 1
ATOM 1387 C CA . ASN B 1 24 ? -15.617 9.234 0.174 1 92.88 24 ASN B CA 1
ATOM 1388 C C . ASN B 1 24 ? -16.156 7.863 -0.236 1 92.88 24 ASN B C 1
ATOM 1390 O O . ASN B 1 24 ? -17.359 7.605 -0.137 1 92.88 24 ASN B O 1
ATOM 1394 N N . LEU B 1 25 ? -15.211 7.062 -0.727 1 92.44 25 LEU B N 1
ATOM 1395 C CA . LEU B 1 25 ? -15.641 5.707 -1.061 1 92.44 25 LEU B CA 1
ATOM 1396 C C . LEU B 1 25 ? -15.844 4.875 0.201 1 92.44 25 LEU B C 1
ATOM 1398 O O . LEU B 1 25 ? -15.117 5.039 1.184 1 92.44 25 LEU B O 1
ATOM 1402 N N . VAL B 1 26 ? -16.812 4.008 0.072 1 93.69 26 VAL B N 1
ATOM 1403 C CA . VAL B 1 26 ? -17.156 3.146 1.199 1 93.69 26 VAL B CA 1
ATOM 1404 C C . VAL B 1 26 ? -16.875 1.689 0.837 1 93.69 26 VAL B C 1
ATOM 1406 O O . VAL B 1 26 ? -17.219 1.238 -0.257 1 93.69 26 VAL B O 1
ATOM 1409 N N . LYS B 1 27 ? -16.281 0.999 1.744 1 92.81 27 LYS B N 1
ATOM 1410 C CA . LYS B 1 27 ? -16.078 -0.434 1.562 1 92.81 27 LYS B CA 1
ATOM 1411 C C . LYS B 1 27 ? -17.328 -1.225 1.908 1 92.81 27 LYS B C 1
ATOM 1413 O O . LYS B 1 27 ? -18.031 -0.9 2.871 1 92.81 27 LYS B O 1
ATOM 1418 N N . ILE B 1 28 ? -17.562 -2.211 1.062 1 90.69 28 ILE B N 1
ATOM 1419 C CA . ILE B 1 28 ? -18.766 -3 1.282 1 90.69 28 ILE B CA 1
ATOM 1420 C C . ILE B 1 28 ? -18.406 -4.484 1.338 1 90.69 28 ILE B C 1
ATOM 1422 O O . ILE B 1 28 ? -17.516 -4.941 0.623 1 90.69 28 ILE B O 1
ATOM 1426 N N . GLY B 1 29 ? -19.125 -5.242 2.205 1 88.5 29 GLY B N 1
ATOM 1427 C CA . GLY B 1 29 ? -18.984 -6.688 2.24 1 88.5 29 GLY B CA 1
ATOM 1428 C C . GLY B 1 29 ? -17.797 -7.152 3.07 1 88.5 29 GLY B C 1
ATOM 1429 O O . GLY B 1 29 ? -17.172 -6.355 3.766 1 88.5 29 GLY B O 1
ATOM 1430 N N . LYS B 1 30 ? -17.578 -8.43 3.037 1 91.25 30 LYS B N 1
ATOM 1431 C CA . LYS B 1 30 ? -16.484 -9.039 3.793 1 91.25 30 LYS B CA 1
ATOM 1432 C C . LYS B 1 30 ? -15.148 -8.867 3.068 1 91.25 30 LYS B C 1
ATOM 1434 O O . LYS B 1 30 ? -15.117 -8.672 1.852 1 91.25 30 LYS B O 1
ATOM 1439 N N . THR B 1 31 ? -14.125 -8.836 3.783 1 96.44 31 THR B N 1
ATOM 1440 C CA . THR B 1 31 ? -12.766 -8.789 3.246 1 96.44 31 THR B CA 1
ATOM 1441 C C . THR B 1 31 ? -12.461 -10.055 2.441 1 96.44 31 THR B C 1
ATOM 1443 O O . THR B 1 31 ? -12.773 -11.164 2.879 1 96.44 31 THR B O 1
ATOM 1446 N N . VAL B 1 32 ? -11.969 -9.859 1.219 1 97.69 32 VAL B N 1
ATOM 1447 C CA . VAL B 1 32 ? -11.523 -10.977 0.386 1 97.69 32 VAL B CA 1
ATOM 1448 C C . VAL B 1 32 ? -10.133 -11.422 0.821 1 97.69 32 VAL B C 1
ATOM 1450 O O . VAL B 1 32 ? -9.188 -10.625 0.815 1 97.69 32 VAL B O 1
ATOM 1453 N N . SER B 1 33 ? -10 -12.664 1.139 1 97.19 33 SER B N 1
ATOM 1454 C CA . SER B 1 33 ? -8.742 -13.203 1.66 1 97.19 33 SER B CA 1
ATOM 1455 C C . SER B 1 33 ? -7.84 -13.695 0.533 1 97.19 33 SER B C 1
ATOM 1457 O O . SER B 1 33 ? -8.297 -13.875 -0.598 1 97.19 33 SER B O 1
ATOM 1459 N N . THR B 1 34 ? -6.617 -13.961 0.942 1 96.25 34 THR B N 1
ATOM 1460 C CA . THR B 1 34 ? -5.652 -14.555 0.021 1 96.25 34 THR B CA 1
ATOM 1461 C C . THR B 1 34 ? -6.156 -15.891 -0.506 1 96.25 34 THR B C 1
ATOM 1463 O O . THR B 1 34 ? -6.02 -16.188 -1.694 1 96.25 34 THR B O 1
ATOM 1466 N N . GLN B 1 35 ? -6.707 -16.625 0.359 1 96.31 35 GLN B N 1
ATOM 1467 C CA . GLN B 1 35 ? -7.227 -17.938 -0.021 1 96.31 35 GLN B CA 1
ATOM 1468 C C . GLN B 1 35 ? -8.344 -17.797 -1.053 1 96.31 35 GLN B C 1
ATOM 1470 O O . GLN B 1 35 ? -8.391 -18.562 -2.027 1 96.31 35 GLN B O 1
ATOM 1475 N N . GLN B 1 36 ? -9.266 -16.906 -0.849 1 96.94 36 GLN B N 1
ATOM 1476 C CA . GLN B 1 36 ? -10.359 -16.688 -1.792 1 96.94 36 GLN B CA 1
ATOM 1477 C C . GLN B 1 36 ? -9.828 -16.234 -3.15 1 96.94 36 GLN B C 1
ATOM 1479 O O . GLN B 1 36 ? -10.32 -16.672 -4.191 1 96.94 36 GLN B O 1
ATOM 1484 N N . LEU B 1 37 ? -8.844 -15.375 -3.115 1 97.19 37 LEU B N 1
ATOM 1485 C CA . LEU B 1 37 ? -8.234 -14.938 -4.363 1 97.19 37 LEU B CA 1
ATOM 1486 C C . LEU B 1 37 ? -7.59 -16.109 -5.094 1 97.19 37 LEU B C 1
ATOM 1488 O O . LEU B 1 37 ? -7.719 -16.234 -6.312 1 97.19 37 LEU B O 1
ATOM 1492 N N . ALA B 1 38 ? -6.898 -16.953 -4.324 1 96.69 38 ALA B N 1
ATOM 1493 C CA . ALA B 1 38 ? -6.25 -18.125 -4.914 1 96.69 38 ALA B CA 1
ATOM 1494 C C . ALA B 1 38 ? -7.273 -19.016 -5.598 1 96.69 38 ALA B C 1
ATOM 1496 O O . ALA B 1 38 ? -7.012 -19.562 -6.68 1 96.69 38 ALA B O 1
ATOM 1497 N N . GLU B 1 39 ? -8.383 -19.203 -5 1 96.94 39 GLU B N 1
ATOM 1498 C CA . GLU B 1 39 ? -9.445 -20.016 -5.578 1 96.94 39 GLU B CA 1
ATOM 1499 C C . GLU B 1 39 ? -9.977 -19.391 -6.867 1 96.94 39 GLU B C 1
ATOM 1501 O O . GLU B 1 39 ? -10.211 -20.094 -7.848 1 96.94 39 GLU B O 1
ATOM 1506 N N . MET B 1 40 ? -10.156 -18.094 -6.883 1 96.44 40 MET B N 1
ATOM 1507 C CA . MET B 1 40 ? -10.609 -17.391 -8.07 1 96.44 40 MET B CA 1
ATOM 1508 C C . MET B 1 40 ? -9.641 -17.578 -9.227 1 96.44 40 MET B C 1
ATOM 1510 O O . MET B 1 40 ? -10.055 -17.781 -10.367 1 96.44 40 MET B O 1
ATOM 1514 N N . ILE B 1 41 ? -8.383 -17.5 -8.891 1 96.75 41 ILE B N 1
ATOM 1515 C CA . ILE B 1 41 ? -7.348 -17.609 -9.906 1 96.75 41 ILE B CA 1
ATOM 1516 C C . ILE B 1 41 ? -7.281 -19.047 -10.422 1 96.75 41 ILE B C 1
ATOM 1518 O O . ILE B 1 41 ? -7.156 -19.281 -11.625 1 96.75 41 ILE B O 1
ATOM 1522 N N . ALA B 1 42 ? -7.359 -20.016 -9.531 1 95.88 42 ALA B N 1
ATOM 1523 C CA . ALA B 1 42 ? -7.285 -21.438 -9.891 1 95.88 42 ALA B CA 1
ATOM 1524 C C . ALA B 1 42 ? -8.43 -21.828 -10.82 1 95.88 42 ALA B C 1
ATOM 1526 O O . ALA B 1 42 ? -8.266 -22.672 -11.695 1 95.88 42 ALA B O 1
ATOM 1527 N N . GLU B 1 43 ? -9.578 -21.203 -10.633 1 95.06 43 GLU B N 1
ATOM 1528 C CA . GLU B 1 43 ? -10.75 -21.5 -11.453 1 95.06 43 GLU B CA 1
ATOM 1529 C C . GLU B 1 43 ? -10.5 -21.125 -12.914 1 95.06 43 GLU B C 1
ATOM 1531 O O . GLU B 1 43 ? -11.078 -21.734 -13.82 1 95.06 43 GLU B O 1
ATOM 1536 N N . LYS B 1 44 ? -9.57 -20.219 -13.102 1 91.62 44 LYS B N 1
ATOM 1537 C CA . LYS B 1 44 ? -9.312 -19.75 -14.461 1 91.62 44 LYS B CA 1
ATOM 1538 C C . LYS B 1 44 ? -7.93 -20.188 -14.938 1 91.62 44 LYS B C 1
ATOM 1540 O O . LYS B 1 44 ? -7.383 -19.625 -15.883 1 91.62 44 LYS B O 1
ATOM 1545 N N . SER B 1 45 ? -7.371 -21.047 -14.188 1 90.38 45 SER B N 1
ATOM 1546 C CA . SER B 1 45 ? -6.023 -21.5 -14.516 1 90.38 45 SER B CA 1
ATOM 1547 C C . SER B 1 45 ? -5.938 -23.016 -14.531 1 90.38 45 SER B C 1
ATOM 1549 O O . SER B 1 45 ? -6.891 -23.703 -14.141 1 90.38 45 SER B O 1
ATOM 1551 N N . SER B 1 46 ? -4.832 -23.562 -15.047 1 91.12 46 SER B N 1
ATOM 1552 C CA . SER B 1 46 ? -4.574 -25 -15.039 1 91.12 46 SER B CA 1
ATOM 1553 C C . SER B 1 46 ? -3.916 -25.438 -13.734 1 91.12 46 SER B C 1
ATOM 1555 O O . SER B 1 46 ? -3.709 -26.625 -13.5 1 91.12 46 SER B O 1
ATOM 1557 N N . LEU B 1 47 ? -3.674 -24.484 -12.883 1 93.38 47 LEU B N 1
ATOM 1558 C CA . LEU B 1 47 ? -3.031 -24.781 -11.609 1 93.38 47 LEU B CA 1
ATOM 1559 C C . LEU B 1 47 ? -4.07 -25.062 -10.531 1 93.38 47 LEU B C 1
ATOM 1561 O O . LEU B 1 47 ? -5.191 -24.547 -10.594 1 93.38 47 LEU B O 1
ATOM 1565 N N . THR B 1 48 ? -3.736 -25.875 -9.562 1 92.38 48 THR B N 1
ATOM 1566 C CA . THR B 1 48 ? -4.609 -26.141 -8.422 1 92.38 48 THR B CA 1
ATOM 1567 C C . THR B 1 48 ? -4.637 -24.938 -7.477 1 92.38 48 THR B C 1
ATOM 1569 O O . THR B 1 48 ? -3.713 -24.125 -7.469 1 92.38 48 THR B O 1
ATOM 1572 N N . PRO B 1 49 ? -5.684 -24.828 -6.68 1 92.81 49 PRO B N 1
ATOM 1573 C CA . PRO B 1 49 ? -5.719 -23.766 -5.668 1 92.81 49 PRO B CA 1
ATOM 1574 C C . PRO B 1 49 ? -4.512 -23.812 -4.734 1 92.81 49 PRO B C 1
ATOM 1576 O O . PRO B 1 49 ? -4.008 -22.766 -4.324 1 92.81 49 PRO B O 1
ATOM 1579 N N . GLY B 1 50 ? -4.082 -25.016 -4.426 1 93.25 50 GLY B N 1
ATOM 1580 C CA . GLY B 1 50 ? -2.896 -25.156 -3.596 1 93.25 50 GLY B CA 1
ATOM 1581 C C . GLY B 1 50 ? -1.646 -24.578 -4.227 1 93.25 50 GLY B C 1
ATOM 1582 O O . GLY B 1 50 ? -0.86 -23.906 -3.551 1 93.25 50 GLY B O 1
ATOM 1583 N N . ASP B 1 51 ? -1.46 -24.844 -5.527 1 93.38 51 ASP B N 1
ATOM 1584 C CA . ASP B 1 51 ? -0.31 -24.297 -6.246 1 93.38 51 ASP B CA 1
ATOM 1585 C C . ASP B 1 51 ? -0.352 -22.781 -6.281 1 93.38 51 ASP B C 1
ATOM 1587 O O . ASP B 1 51 ? 0.666 -22.125 -6.055 1 93.38 51 ASP B O 1
ATOM 1591 N N . VAL B 1 52 ? -1.535 -22.219 -6.598 1 96.06 52 VAL B N 1
ATOM 1592 C CA . VAL B 1 52 ? -1.697 -20.781 -6.668 1 96.06 52 VAL B CA 1
ATOM 1593 C C . VAL B 1 52 ? -1.418 -20.156 -5.301 1 96.06 52 VAL B C 1
ATOM 1595 O O . VAL B 1 52 ? -0.688 -19.172 -5.195 1 96.06 52 VAL B O 1
ATOM 1598 N N . HIS B 1 53 ? -1.915 -20.781 -4.285 1 95 53 HIS B N 1
ATOM 1599 C CA . HIS B 1 53 ? -1.695 -20.297 -2.93 1 95 53 HIS B CA 1
ATOM 1600 C C . HIS B 1 53 ? -0.211 -20.281 -2.578 1 95 53 HIS B C 1
ATOM 1602 O O . HIS B 1 53 ? 0.287 -19.328 -1.979 1 95 53 HIS B O 1
ATOM 1608 N N . ASN B 1 54 ? 0.394 -21.297 -2.959 1 94.69 54 ASN B N 1
ATOM 1609 C CA . ASN B 1 54 ? 1.824 -21.406 -2.689 1 94.69 54 ASN B CA 1
ATOM 1610 C C . ASN B 1 54 ? 2.607 -20.312 -3.406 1 94.69 54 ASN B C 1
ATOM 1612 O O . ASN B 1 54 ? 3.545 -19.734 -2.844 1 94.69 54 ASN B O 1
ATOM 1616 N N . VAL B 1 55 ? 2.258 -20.078 -4.648 1 96.56 55 VAL B N 1
ATOM 1617 C CA . VAL B 1 55 ? 2.932 -19.031 -5.414 1 96.56 55 VAL B CA 1
ATOM 1618 C C . VAL B 1 55 ? 2.727 -17.672 -4.734 1 96.56 55 VAL B C 1
ATOM 1620 O O . VAL B 1 55 ? 3.674 -16.906 -4.582 1 96.56 55 VAL B O 1
ATOM 1623 N N . VAL B 1 56 ? 1.51 -17.359 -4.254 1 96.19 56 VAL B N 1
ATOM 1624 C CA . VAL B 1 56 ? 1.201 -16.078 -3.623 1 96.19 56 VAL B CA 1
ATOM 1625 C C . VAL B 1 56 ? 1.978 -15.953 -2.314 1 96.19 56 VAL B C 1
ATOM 1627 O O . VAL B 1 56 ? 2.568 -14.906 -2.039 1 96.19 56 VAL B O 1
ATOM 1630 N N . ARG B 1 57 ? 2.025 -16.969 -1.583 1 94.31 57 ARG B N 1
ATOM 1631 C CA . ARG B 1 57 ? 2.787 -16.969 -0.337 1 94.31 57 ARG B CA 1
ATOM 1632 C C . ARG B 1 57 ? 4.27 -16.719 -0.604 1 94.31 57 ARG B C 1
ATOM 1634 O O . ARG B 1 57 ? 4.914 -15.953 0.104 1 94.31 57 ARG B O 1
ATOM 1641 N N . ASN B 1 58 ? 4.809 -17.453 -1.572 1 96 58 ASN B N 1
ATOM 1642 C CA . ASN B 1 58 ? 6.211 -17.281 -1.928 1 96 58 ASN B CA 1
ATOM 1643 C C . ASN B 1 58 ? 6.492 -15.867 -2.426 1 96 58 ASN B C 1
ATOM 1645 O O . ASN B 1 58 ? 7.582 -15.328 -2.203 1 96 58 ASN B O 1
ATOM 1649 N N . LEU B 1 59 ? 5.512 -15.32 -3.109 1 96.25 59 LEU B N 1
ATOM 1650 C CA . LEU B 1 59 ? 5.648 -13.93 -3.537 1 96.25 59 LEU B CA 1
ATOM 1651 C C . LEU B 1 59 ? 5.824 -13.008 -2.338 1 96.25 59 LEU B C 1
ATOM 1653 O O . LEU B 1 59 ? 6.703 -12.141 -2.34 1 96.25 59 LEU B O 1
ATOM 1657 N N . MET B 1 60 ? 5.059 -13.234 -1.265 1 93.56 60 MET B N 1
ATOM 1658 C CA . MET B 1 60 ? 5.172 -12.422 -0.061 1 93.56 60 MET B CA 1
ATOM 1659 C C . MET B 1 60 ? 6.547 -12.578 0.58 1 93.56 60 MET B C 1
ATOM 1661 O O . MET B 1 60 ? 7.16 -11.602 1.006 1 93.56 60 MET B O 1
ATOM 1665 N N . THR B 1 61 ? 6.98 -13.789 0.59 1 92.62 61 THR B N 1
ATOM 1666 C CA . THR B 1 61 ? 8.281 -14.078 1.181 1 92.62 61 THR B CA 1
ATOM 1667 C C . THR B 1 61 ? 9.398 -13.406 0.39 1 92.62 61 THR B C 1
ATOM 1669 O O . THR B 1 61 ? 10.305 -12.797 0.972 1 92.62 61 THR B O 1
ATOM 1672 N N . ALA B 1 62 ? 9.312 -13.531 -0.933 1 94.44 62 ALA B N 1
ATOM 1673 C CA . ALA B 1 62 ? 10.312 -12.906 -1.792 1 94.44 62 ALA B CA 1
ATOM 1674 C C . ALA B 1 62 ? 10.297 -11.391 -1.643 1 94.44 62 ALA B C 1
ATOM 1676 O O . ALA B 1 62 ? 11.352 -10.758 -1.562 1 94.44 62 ALA B O 1
ATOM 1677 N N . MET B 1 63 ? 9.141 -10.766 -1.589 1 95.19 63 MET B N 1
ATOM 1678 C CA . MET B 1 63 ? 9.016 -9.32 -1.41 1 95.19 63 MET B CA 1
ATOM 1679 C C . MET B 1 63 ? 9.641 -8.883 -0.088 1 95.19 63 MET B C 1
ATOM 1681 O O . MET B 1 63 ? 10.391 -7.906 -0.044 1 95.19 63 MET B O 1
ATOM 1685 N N . ARG B 1 64 ? 9.312 -9.633 0.927 1 90.94 64 ARG B N 1
ATOM 1686 C CA . ARG B 1 64 ? 9.836 -9.297 2.246 1 90.94 64 ARG B CA 1
ATOM 1687 C C . ARG B 1 64 ? 11.359 -9.312 2.244 1 90.94 64 ARG B C 1
ATOM 1689 O O . ARG B 1 64 ? 12 -8.414 2.799 1 90.94 64 ARG B O 1
ATOM 1696 N N . SER B 1 65 ? 11.883 -10.359 1.66 1 90.94 65 SER B N 1
ATOM 1697 C CA . SER B 1 65 ? 13.336 -10.5 1.608 1 90.94 65 SER B CA 1
ATOM 1698 C C . SER B 1 65 ? 13.977 -9.305 0.918 1 90.94 65 SER B C 1
ATOM 1700 O O . SER B 1 65 ? 14.953 -8.742 1.421 1 90.94 65 SER B O 1
ATOM 1702 N N . GLU B 1 66 ? 13.43 -8.914 -0.2 1 94 66 GLU B N 1
ATOM 1703 C CA . GLU B 1 66 ? 13.984 -7.797 -0.953 1 94 66 GLU B CA 1
ATOM 1704 C C . GLU B 1 66 ? 13.812 -6.48 -0.2 1 94 66 GLU B C 1
ATOM 1706 O O . GLU B 1 66 ? 14.719 -5.648 -0.171 1 94 66 GLU B O 1
ATOM 1711 N N . LEU B 1 67 ? 12.695 -6.277 0.427 1 92.94 67 LEU B N 1
ATOM 1712 C CA . LEU B 1 67 ? 12.398 -5.047 1.157 1 92.94 67 LEU B CA 1
ATOM 1713 C C . LEU B 1 67 ? 13.32 -4.898 2.363 1 92.94 67 LEU B C 1
ATOM 1715 O O . LEU B 1 67 ? 13.773 -3.793 2.672 1 92.94 67 LEU B O 1
ATOM 1719 N N . LEU B 1 68 ? 13.656 -6.039 2.988 1 90.56 68 LEU B N 1
ATOM 1720 C CA . LEU B 1 68 ? 14.523 -6.012 4.16 1 90.56 68 LEU B CA 1
ATOM 1721 C C . LEU B 1 68 ? 15.984 -5.848 3.746 1 90.56 68 LEU B C 1
ATOM 1723 O O . LEU B 1 68 ? 16.859 -5.73 4.602 1 90.56 68 LEU B O 1
ATOM 1727 N N . ASN B 1 69 ? 16.188 -5.832 2.469 1 91.44 69 ASN B N 1
ATOM 1728 C CA . ASN B 1 69 ? 17.5 -5.516 1.93 1 91.44 69 ASN B CA 1
ATOM 1729 C C . ASN B 1 69 ? 17.531 -4.121 1.308 1 91.44 69 ASN B C 1
ATOM 1731 O O . ASN B 1 69 ? 18.344 -3.852 0.419 1 91.44 69 ASN B O 1
ATOM 1735 N N . SER B 1 70 ? 16.594 -3.322 1.698 1 93.62 70 SER B N 1
ATOM 1736 C CA . SER B 1 70 ? 16.516 -1.907 1.353 1 93.62 70 SER B CA 1
ATOM 1737 C C . SER B 1 70 ? 16.234 -1.714 -0.132 1 93.62 70 SER B C 1
ATOM 1739 O O . SER B 1 70 ? 16.562 -0.676 -0.706 1 93.62 70 SER B O 1
ATOM 1741 N N . LYS B 1 71 ? 15.68 -2.742 -0.777 1 96.31 71 LYS B N 1
ATOM 1742 C CA . LYS B 1 71 ? 15.32 -2.613 -2.188 1 96.31 71 LYS B CA 1
ATOM 1743 C C . LYS B 1 71 ? 13.875 -2.156 -2.352 1 96.31 71 LYS B C 1
ATOM 1745 O O . LYS B 1 71 ? 13.078 -2.24 -1.412 1 96.31 71 LYS B O 1
ATOM 1750 N N . THR B 1 72 ? 13.633 -1.647 -3.533 1 97.31 72 THR B N 1
ATOM 1751 C CA . THR B 1 72 ? 12.281 -1.321 -3.973 1 97.31 72 THR B CA 1
ATOM 1752 C C . THR B 1 72 ? 11.688 -2.467 -4.785 1 97.31 72 THR B C 1
ATOM 1754 O O . THR B 1 72 ? 12.367 -3.053 -5.633 1 97.31 72 THR B O 1
ATOM 1757 N N . VAL B 1 73 ? 10.477 -2.779 -4.461 1 97.25 73 VAL B N 1
ATOM 1758 C CA . VAL B 1 73 ? 9.789 -3.848 -5.176 1 97.25 73 VAL B CA 1
ATOM 1759 C C . VAL B 1 73 ? 8.594 -3.273 -5.945 1 97.25 73 VAL B C 1
ATOM 1761 O O . VAL B 1 73 ? 7.785 -2.535 -5.379 1 97.25 73 VAL B O 1
ATOM 1764 N N . ARG B 1 74 ? 8.516 -3.627 -7.215 1 96.62 74 ARG B N 1
ATOM 1765 C CA . ARG B 1 74 ? 7.406 -3.168 -8.039 1 96.62 74 ARG B CA 1
ATOM 1766 C C . ARG B 1 74 ? 6.566 -4.344 -8.531 1 96.62 74 ARG B C 1
ATOM 1768 O O . ARG B 1 74 ? 7.094 -5.281 -9.141 1 96.62 74 ARG B O 1
ATOM 1775 N N . LEU B 1 75 ? 5.324 -4.324 -8.195 1 95.31 75 LEU B N 1
ATOM 1776 C CA . LEU B 1 75 ? 4.355 -5.223 -8.812 1 95.31 75 LEU B CA 1
ATOM 1777 C C . LEU B 1 75 ? 3.611 -4.527 -9.945 1 95.31 75 LEU B C 1
ATOM 1779 O O . LEU B 1 75 ? 2.863 -3.574 -9.711 1 95.31 75 LEU B O 1
ATOM 1783 N N . GLU B 1 76 ? 3.789 -5.035 -11.055 1 92.12 76 GLU B N 1
ATOM 1784 C CA . GLU B 1 76 ? 3.205 -4.406 -12.242 1 92.12 76 GLU B CA 1
ATOM 1785 C C . GLU B 1 76 ? 1.686 -4.336 -12.133 1 92.12 76 GLU B C 1
ATOM 1787 O O . GLU B 1 76 ? 1.033 -5.328 -11.797 1 92.12 76 GLU B O 1
ATOM 1792 N N . GLY B 1 77 ? 1.203 -3.156 -12.383 1 86.94 77 GLY B N 1
ATOM 1793 C CA . GLY B 1 77 ? -0.237 -2.957 -12.375 1 86.94 77 GLY B CA 1
ATOM 1794 C C . GLY B 1 77 ? -0.782 -2.576 -11.016 1 86.94 77 GLY B C 1
ATOM 1795 O O . GLY B 1 77 ? -1.961 -2.242 -10.883 1 86.94 77 GLY B O 1
ATOM 1796 N N . LEU B 1 78 ? -0.014 -2.615 -10.062 1 92.12 78 LEU B N 1
ATOM 1797 C CA . LEU B 1 78 ? -0.477 -2.324 -8.711 1 92.12 78 LEU B CA 1
ATOM 1798 C C . LEU B 1 78 ? 0.277 -1.138 -8.117 1 92.12 78 LEU B C 1
ATOM 1800 O O . LEU B 1 78 ? -0.316 -0.091 -7.852 1 92.12 78 LEU B O 1
ATOM 1804 N N . GLY B 1 79 ? 1.608 -1.301 -8.008 1 94.5 79 GLY B N 1
ATOM 1805 C CA . GLY B 1 79 ? 2.375 -0.225 -7.402 1 94.5 79 GLY B CA 1
ATOM 1806 C C . GLY B 1 79 ? 3.734 -0.671 -6.898 1 94.5 79 GLY B C 1
ATOM 1807 O O . GLY B 1 79 ? 4.238 -1.723 -7.301 1 94.5 79 GLY B O 1
ATOM 1808 N N . THR B 1 80 ? 4.297 0.188 -6.062 1 96.25 80 THR B N 1
ATOM 1809 C CA . THR B 1 80 ? 5.648 -0.044 -5.57 1 96.25 80 THR B CA 1
ATOM 1810 C C . THR B 1 80 ? 5.66 -0.128 -4.047 1 96.25 80 THR B C 1
ATOM 1812 O O . THR B 1 80 ? 4.891 0.563 -3.375 1 96.25 80 THR B O 1
ATOM 1815 N N . PHE B 1 81 ? 6.523 -1.003 -3.574 1 95.31 81 PHE B N 1
ATOM 1816 C CA . PHE B 1 81 ? 6.676 -1.225 -2.141 1 95.31 81 PHE B CA 1
ATOM 1817 C C . PHE B 1 81 ? 8.094 -0.894 -1.688 1 95.31 81 PHE B C 1
ATOM 1819 O O . PHE B 1 81 ? 9.062 -1.205 -2.385 1 95.31 81 PHE B O 1
ATOM 1826 N N . THR B 1 82 ? 8.219 -0.277 -0.525 1 94.81 82 THR B N 1
ATOM 1827 C CA . THR B 1 82 ? 9.484 0.001 0.131 1 94.81 82 THR B CA 1
ATOM 1828 C C . THR B 1 82 ? 9.367 -0.17 1.643 1 94.81 82 THR B C 1
ATOM 1830 O O . THR B 1 82 ? 8.258 -0.285 2.172 1 94.81 82 THR B O 1
ATOM 1833 N N . MET B 1 83 ? 10.539 -0.239 2.258 1 92.19 83 MET B N 1
ATOM 1834 C CA . MET B 1 83 ? 10.547 -0.334 3.715 1 92.19 83 MET B CA 1
ATOM 1835 C C . MET B 1 83 ? 10.625 1.05 4.348 1 92.19 83 MET B C 1
ATOM 1837 O O . MET B 1 83 ? 11.383 1.906 3.891 1 92.19 83 MET B O 1
ATOM 1841 N N . LYS B 1 84 ? 9.812 1.217 5.34 1 89.88 84 LYS B N 1
ATOM 1842 C CA . LYS B 1 84 ? 9.844 2.451 6.117 1 89.88 84 LYS B CA 1
ATOM 1843 C C . LYS B 1 84 ? 9.992 2.158 7.609 1 89.88 84 LYS B C 1
ATOM 1845 O O . LYS B 1 84 ? 9.531 1.121 8.094 1 89.88 84 LYS B O 1
ATOM 1850 N N . ALA B 1 85 ? 10.656 3.074 8.297 1 86.38 85 ALA B N 1
ATOM 1851 C CA . ALA B 1 85 ? 10.82 2.973 9.742 1 86.38 85 ALA B CA 1
ATOM 1852 C C . ALA B 1 85 ? 9.969 4.008 10.469 1 86.38 85 ALA B C 1
ATOM 1854 O O . ALA B 1 85 ? 9.938 5.18 10.086 1 86.38 85 ALA B O 1
ATOM 1855 N N . ARG B 1 86 ? 9.273 3.42 11.359 1 84.25 86 ARG B N 1
ATOM 1856 C CA . ARG B 1 86 ? 8.57 4.324 12.266 1 84.25 86 ARG B CA 1
ATOM 1857 C C . ARG B 1 86 ? 9.391 4.582 13.523 1 84.25 86 ARG B C 1
ATOM 1859 O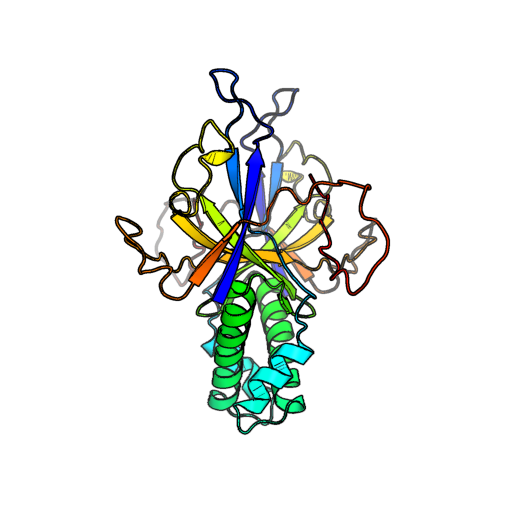 O . ARG B 1 86 ? 9.812 3.639 14.195 1 84.25 86 ARG B O 1
ATOM 1866 N N . SER B 1 87 ? 9.617 5.852 13.766 1 81.5 87 SER B N 1
ATOM 1867 C CA . SER B 1 87 ? 10.477 6.23 14.883 1 81.5 87 SER B CA 1
ATOM 1868 C C . SER B 1 87 ? 9.727 6.148 16.203 1 81.5 87 SER B C 1
ATOM 1870 O O . SER B 1 87 ? 8.516 6.367 16.266 1 81.5 87 SER B O 1
ATOM 1872 N N . ARG B 1 88 ? 10.609 5.703 17.203 1 80.88 88 ARG B N 1
ATOM 1873 C CA . ARG B 1 88 ? 10.117 5.758 18.578 1 80.88 88 ARG B CA 1
ATOM 1874 C C . ARG B 1 88 ? 10.344 7.141 19.188 1 80.88 88 ARG B C 1
ATOM 1876 O O . ARG B 1 88 ? 11.477 7.625 19.219 1 80.88 88 ARG B O 1
ATOM 1883 N N . GLY B 1 89 ? 9.312 7.891 19.312 1 78.06 89 GLY B N 1
ATOM 1884 C CA . GLY B 1 89 ? 9.508 9.164 19.984 1 78.06 89 GLY B CA 1
ATOM 1885 C C . GLY B 1 89 ? 9.508 10.352 19.047 1 78.06 89 GLY B C 1
ATOM 1886 O O . GLY B 1 89 ? 9.016 10.258 17.922 1 78.06 89 GLY B O 1
ATOM 1887 N N . ARG B 1 90 ? 10.062 11.531 19.562 1 79.06 90 ARG B N 1
ATOM 1888 C CA . ARG B 1 90 ? 9.906 12.789 18.844 1 79.06 90 ARG B CA 1
ATOM 1889 C C . ARG B 1 90 ? 11.203 13.188 18.141 1 79.06 90 ARG B C 1
ATOM 1891 O O . ARG B 1 90 ? 11.391 14.344 17.781 1 79.06 90 ARG B O 1
ATOM 1898 N N . GLY B 1 91 ? 12.109 12.133 18.031 1 87.12 91 GLY B N 1
ATOM 1899 C CA . GLY B 1 91 ? 13.367 12.484 17.375 1 87.12 91 GLY B CA 1
ATOM 1900 C C . GLY B 1 91 ? 14.461 12.867 18.359 1 87.12 91 GLY B C 1
ATOM 1901 O O . GLY B 1 91 ? 14.258 12.82 19.578 1 87.12 91 GLY B O 1
ATOM 1902 N N . VAL B 1 92 ? 15.664 13.156 17.828 1 90.12 92 VAL B N 1
ATOM 1903 C CA . VAL B 1 92 ? 16.812 13.516 18.641 1 90.12 92 VAL B CA 1
ATOM 1904 C C . VAL B 1 92 ? 17.297 14.922 18.266 1 90.12 92 VAL B C 1
ATOM 1906 O O . VAL B 1 92 ? 16.953 15.445 17.203 1 90.12 92 VAL B O 1
ATOM 1909 N N . ASP B 1 93 ? 18.047 15.5 19.109 1 90 93 ASP B N 1
ATOM 1910 C CA . ASP B 1 93 ? 18.438 16.891 18.938 1 90 93 ASP B CA 1
ATOM 1911 C C . ASP B 1 93 ? 19.594 17.031 17.969 1 90 93 ASP B C 1
ATOM 1913 O O . ASP B 1 93 ? 19.688 18.016 17.219 1 90 93 ASP B O 1
ATOM 1917 N N . LYS B 1 94 ? 20.516 16.031 18.016 1 92.25 94 LYS B N 1
ATOM 1918 C CA . LYS B 1 94 ? 21.703 16.109 17.172 1 92.25 94 LYS B CA 1
ATOM 1919 C C . LYS B 1 94 ? 21.703 15 16.125 1 92.25 94 LYS B C 1
ATOM 1921 O O . LYS B 1 94 ? 21.219 13.898 16.375 1 92.25 94 LYS B O 1
ATOM 1926 N N . GLU B 1 95 ? 22.297 15.312 15.008 1 91.5 95 GLU B N 1
ATOM 1927 C CA . GLU B 1 95 ? 22.406 14.375 13.898 1 91.5 95 GLU B CA 1
ATOM 1928 C C . GLU B 1 95 ? 23.156 13.109 14.312 1 91.5 95 GLU B C 1
ATOM 1930 O O . GLU B 1 95 ? 22.781 12 13.922 1 91.5 95 GLU B O 1
ATOM 1935 N N . GLU B 1 96 ? 24.156 13.25 15.086 1 91.38 96 GLU B N 1
ATOM 1936 C CA . GLU B 1 96 ? 25.016 12.148 15.492 1 91.38 96 GLU B CA 1
ATOM 1937 C C . GLU B 1 96 ? 24.281 11.164 16.391 1 91.38 96 GLU B C 1
ATOM 1939 O O . GLU B 1 96 ? 24.703 10.016 16.547 1 91.38 96 GLU B O 1
ATOM 1944 N N . ASP B 1 97 ? 23.219 11.625 16.969 1 91.81 97 ASP B N 1
ATOM 1945 C CA . ASP B 1 97 ? 22.469 10.805 17.906 1 91.81 97 ASP B CA 1
ATOM 1946 C C . ASP B 1 97 ? 21.469 9.906 17.188 1 91.81 97 ASP B C 1
ATOM 1948 O O . ASP B 1 97 ? 20.844 9.039 17.797 1 91.81 97 ASP B O 1
ATOM 1952 N N . VAL B 1 98 ? 21.375 10.109 15.914 1 90.38 98 VAL B N 1
ATOM 1953 C CA . VAL B 1 98 ? 20.469 9.266 15.141 1 90.38 98 VAL B CA 1
ATOM 1954 C C . VAL B 1 98 ? 21.031 7.844 15.062 1 90.38 98 VAL B C 1
ATOM 1956 O O . VAL B 1 98 ? 22.156 7.641 14.633 1 90.38 98 VAL B O 1
ATOM 1959 N N . ASN B 1 99 ? 20.234 6.957 15.531 1 88.38 99 ASN B N 1
ATOM 1960 C CA . ASN B 1 99 ? 20.656 5.555 15.523 1 88.38 99 ASN B CA 1
ATOM 1961 C C . ASN B 1 99 ? 19.453 4.617 15.445 1 88.38 99 ASN B C 1
ATOM 1963 O O . ASN B 1 99 ? 18.312 5.039 15.672 1 88.38 99 ASN B O 1
ATOM 1967 N N . PRO B 1 100 ? 19.672 3.385 15.125 1 87.5 100 PRO B N 1
ATOM 1968 C CA . PRO B 1 100 ? 18.594 2.43 14.891 1 87.5 100 PRO B CA 1
ATOM 1969 C C . PRO B 1 100 ? 17.75 2.182 16.141 1 87.5 100 PRO B C 1
ATOM 1971 O O . PRO B 1 100 ? 16.641 1.631 16.047 1 87.5 100 PRO B O 1
ATOM 1974 N N . ASN B 1 101 ? 18.281 2.633 17.281 1 83.31 101 ASN B N 1
ATOM 1975 C CA . ASN B 1 101 ? 17.484 2.461 18.5 1 83.31 101 ASN B CA 1
ATOM 1976 C C . ASN B 1 101 ? 16.219 3.318 18.469 1 83.31 101 ASN B C 1
ATOM 1978 O O . ASN B 1 101 ? 15.289 3.078 19.25 1 83.31 101 ASN B O 1
ATOM 1982 N N . GLN B 1 102 ? 16.203 4.234 17.547 1 85.31 102 GLN B N 1
ATOM 1983 C CA . GLN B 1 102 ? 15.039 5.109 17.422 1 85.31 102 GLN B CA 1
ATOM 1984 C C . GLN B 1 102 ? 13.914 4.418 16.656 1 85.31 102 GLN B C 1
ATOM 1986 O O . GLN B 1 102 ? 12.773 4.895 16.656 1 85.31 102 GLN B O 1
ATOM 1991 N N . VAL B 1 103 ? 14.266 3.312 16.047 1 83.94 103 VAL B N 1
ATOM 1992 C CA . VAL B 1 103 ? 13.266 2.648 15.211 1 83.94 103 VAL B CA 1
ATOM 1993 C C . VAL B 1 103 ? 12.32 1.834 16.094 1 83.94 103 VAL B C 1
ATOM 1995 O O . VAL B 1 103 ? 12.758 0.943 16.828 1 83.94 103 VAL B O 1
ATOM 1998 N N . GLY B 1 104 ? 11.078 2.189 16.016 1 82.12 104 GLY B N 1
ATOM 1999 C CA . GLY B 1 104 ? 10.062 1.468 16.766 1 82.12 104 GLY B CA 1
ATOM 2000 C C . GLY B 1 104 ? 9.438 0.327 15.984 1 82.12 104 GLY B C 1
ATOM 2001 O O . GLY B 1 104 ? 9.062 -0.696 16.562 1 82.12 104 GLY B O 1
ATOM 2002 N N . ALA B 1 105 ? 9.297 0.553 14.664 1 83.12 105 ALA B N 1
ATOM 2003 C CA . ALA B 1 105 ? 8.68 -0.458 13.805 1 83.12 105 ALA B CA 1
ATOM 2004 C C . ALA B 1 105 ? 9.141 -0.304 12.359 1 83.12 105 ALA B C 1
ATOM 2006 O O . ALA B 1 105 ? 9.508 0.792 11.93 1 83.12 105 ALA B O 1
ATOM 2007 N N . LEU B 1 106 ? 9.242 -1.439 11.734 1 86.06 106 LEU B N 1
ATOM 2008 C CA . LEU B 1 106 ? 9.438 -1.464 10.289 1 86.06 106 LEU B CA 1
ATOM 2009 C C . LEU B 1 106 ? 8.117 -1.744 9.57 1 86.06 106 LEU B C 1
ATOM 2011 O O . LEU B 1 106 ? 7.379 -2.652 9.953 1 86.06 106 LEU B O 1
ATOM 2015 N N . LEU B 1 107 ? 7.852 -0.917 8.57 1 86.69 107 LEU B N 1
ATOM 2016 C CA . LEU B 1 107 ? 6.598 -1.078 7.844 1 86.69 107 LEU B CA 1
ATOM 2017 C C . LEU B 1 107 ? 6.836 -1.064 6.34 1 86.69 107 LEU B C 1
ATOM 2019 O O . LEU B 1 107 ? 7.75 -0.391 5.855 1 86.69 107 LEU B O 1
ATOM 2023 N N . CYS B 1 108 ? 5.977 -1.812 5.727 1 91.25 108 CYS B N 1
ATOM 2024 C CA . CYS B 1 108 ? 5.98 -1.766 4.266 1 91.25 108 CYS B CA 1
ATOM 2025 C C . CYS B 1 108 ? 5.176 -0.578 3.754 1 91.25 108 CYS B C 1
ATOM 2027 O O . CYS B 1 108 ? 4.023 -0.389 4.145 1 91.25 108 CYS B O 1
ATOM 2029 N N . HIS B 1 109 ? 5.859 0.236 3.01 1 93.38 109 HIS B N 1
ATOM 2030 C CA . HIS B 1 109 ? 5.203 1.383 2.395 1 93.38 109 HIS B CA 1
ATOM 2031 C C . HIS B 1 109 ? 4.832 1.092 0.944 1 93.38 109 HIS B C 1
ATOM 2033 O O . HIS B 1 109 ? 5.629 0.527 0.195 1 93.38 109 HIS B O 1
ATOM 2039 N N . PHE B 1 110 ? 3.625 1.532 0.64 1 94.94 110 PHE B N 1
ATOM 2040 C CA . PHE B 1 110 ? 3.1 1.281 -0.697 1 94.94 110 PHE B CA 1
ATOM 2041 C C . PHE B 1 110 ? 2.828 2.592 -1.426 1 94.94 110 PHE B C 1
ATOM 2043 O O . PHE B 1 110 ? 2.217 3.504 -0.866 1 94.94 110 PHE B O 1
ATOM 2050 N N . THR B 1 111 ? 3.301 2.604 -2.648 1 93.38 111 THR B N 1
ATOM 2051 C CA . THR B 1 111 ? 2.977 3.691 -3.566 1 93.38 111 THR B CA 1
ATOM 2052 C C . THR B 1 111 ? 2.229 3.164 -4.785 1 93.38 111 THR B C 1
ATOM 2054 O O . THR B 1 111 ? 2.793 2.424 -5.598 1 93.38 111 THR B O 1
ATOM 2057 N N . PRO B 1 112 ? 0.998 3.586 -4.922 1 91.31 112 PRO B N 1
ATOM 2058 C CA . PRO B 1 112 ? 0.208 3.062 -6.039 1 91.31 112 PRO B CA 1
ATOM 2059 C C . PRO B 1 112 ? 0.694 3.572 -7.395 1 91.31 112 PRO B C 1
ATOM 2061 O O . PRO B 1 112 ? 1.201 4.691 -7.488 1 91.31 112 PRO B O 1
ATOM 2064 N N . LYS B 1 113 ? 0.795 2.693 -8.344 1 75.19 113 LYS B N 1
ATOM 2065 C CA . LYS B 1 113 ? 0.947 3.148 -9.719 1 75.19 113 LYS B CA 1
ATOM 2066 C C . LYS B 1 113 ? -0.377 3.664 -10.281 1 75.19 113 LYS B C 1
ATOM 2068 O O . LYS B 1 113 ? -1.429 3.061 -10.047 1 75.19 113 LYS B O 1
ATOM 2073 N N . TYR B 1 114 ? -0.369 5.105 -10.453 1 60.25 114 TYR B N 1
ATOM 2074 C CA . TYR B 1 114 ? -1.598 5.734 -10.922 1 60.25 114 TYR B CA 1
ATOM 2075 C C . TYR B 1 114 ? -1.928 5.293 -12.344 1 60.25 114 TYR B C 1
ATOM 2077 O O . TYR B 1 114 ? -1.038 5.195 -13.195 1 60.25 114 TYR B O 1
ATOM 2085 N N . THR B 1 115 ? -2.451 4.402 -12.57 1 52.03 115 THR B N 1
ATOM 2086 C CA . THR B 1 115 ? -2.934 4.391 -13.945 1 52.03 115 THR B CA 1
ATOM 2087 C C . THR B 1 115 ? -3.904 5.543 -14.188 1 52.03 115 THR B C 1
ATOM 2089 O O . THR B 1 115 ? -4.926 5.656 -13.508 1 52.03 115 THR B O 1
ATOM 2092 N N . ARG B 1 116 ? -3.037 6.719 -14.203 1 47.5 116 ARG B N 1
ATOM 2093 C CA . ARG B 1 116 ? -3.865 7.879 -14.516 1 47.5 116 ARG B CA 1
ATOM 2094 C C . ARG B 1 116 ? -5.02 7.496 -15.43 1 47.5 116 ARG B C 1
ATOM 2096 O O . ARG B 1 116 ? -4.809 6.895 -16.484 1 47.5 116 ARG B O 1
ATOM 2103 N N . PRO B 1 117 ? -5.898 7.109 -15.086 1 41.34 117 PRO B N 1
ATOM 2104 C CA . PRO B 1 117 ? -6.754 7.516 -16.203 1 41.34 117 PRO B CA 1
ATOM 2105 C C . PRO B 1 117 ? -6.586 8.984 -16.578 1 41.34 117 PRO B C 1
ATOM 2107 O O . PRO B 1 117 ? -6.496 9.844 -15.695 1 41.34 117 PRO B O 1
ATOM 2110 N N . ALA B 1 118 ? -5.477 9.398 -17.594 1 37.16 118 ALA B N 1
ATOM 2111 C CA . ALA B 1 118 ? -5.484 10.742 -18.156 1 37.16 118 ALA B CA 1
ATOM 2112 C C . ALA B 1 118 ? -6.738 11.508 -17.734 1 37.16 118 ALA B C 1
ATOM 2114 O O . ALA B 1 118 ? -6.645 12.539 -17.062 1 37.16 118 ALA B O 1
ATOM 2115 N N . ALA B 1 119 ? -7.527 11.891 -18.875 1 36.56 119 ALA B N 1
ATOM 2116 C CA . ALA B 1 119 ? -8.602 12.82 -19.219 1 36.56 119 ALA B CA 1
ATOM 2117 C C . ALA B 1 119 ? -9.828 12.586 -18.359 1 36.56 119 ALA B C 1
ATOM 2119 O O . ALA B 1 119 ? -10.672 11.742 -18.672 1 36.56 119 ALA B O 1
ATOM 2120 N N . ILE B 1 120 ? -9.867 12.305 -17.172 1 39.12 120 ILE B N 1
ATOM 2121 C CA . ILE B 1 120 ? -11.242 12.578 -16.766 1 39.12 120 ILE B CA 1
ATOM 2122 C C . ILE B 1 120 ? -11.656 13.961 -17.266 1 39.12 120 ILE B C 1
ATOM 2124 O O . ILE B 1 120 ? -11.383 14.969 -16.609 1 39.12 120 ILE B O 1
ATOM 2128 N N . GLY B 1 121 ? -11.109 14.594 -18.141 1 36.56 121 GLY B N 1
ATOM 2129 C CA . GLY B 1 121 ? -11.953 15.656 -18.656 1 36.56 121 GLY B CA 1
ATOM 2130 C C . GLY B 1 121 ? -13.43 15.422 -18.406 1 36.56 121 GLY B C 1
ATOM 2131 O O . GLY B 1 121 ? -13.969 15.859 -17.391 1 36.56 121 GLY B O 1
ATOM 2132 N N . THR B 1 122 ? -14.242 15.305 -19.703 1 35.06 122 THR B N 1
ATOM 2133 C CA . THR B 1 122 ? -15.68 15.383 -19.953 1 35.06 122 THR B CA 1
ATOM 2134 C C . THR B 1 122 ? -16.438 14.438 -19.031 1 35.06 122 THR B C 1
ATOM 2136 O O . THR B 1 122 ? -15.828 13.703 -18.25 1 35.06 122 THR B O 1
ATOM 2139 N N . THR B 1 123 ? -17.5 13.406 -19.812 1 34.94 123 THR B N 1
ATOM 2140 C CA . THR B 1 123 ? -18.656 12.531 -19.672 1 34.94 123 THR B CA 1
ATOM 2141 C C . THR B 1 123 ? -18.328 11.336 -18.781 1 34.94 123 THR B C 1
ATOM 2143 O O . THR B 1 123 ? -17.156 11.023 -18.562 1 34.94 123 THR B O 1
ATOM 2146 N N . ARG B 1 124 ? -19.281 10.086 -18.812 1 38.09 124 ARG B N 1
ATOM 2147 C CA . ARG B 1 124 ? -19.844 8.766 -18.562 1 38.09 124 ARG B CA 1
ATOM 2148 C C . ARG B 1 124 ? -18.766 7.68 -18.703 1 38.09 124 ARG B C 1
ATOM 2150 O O . ARG B 1 124 ? -19.031 6.508 -18.422 1 38.09 124 ARG B O 1
ATOM 2157 N N . ALA B 1 125 ? -17.547 7.762 -19.469 1 36 125 ALA B N 1
ATOM 2158 C CA . ALA B 1 125 ? -16.891 6.613 -20.078 1 36 125 ALA B CA 1
ATOM 2159 C C . ALA B 1 125 ? -15.844 6.012 -19.141 1 36 125 ALA B C 1
ATOM 2161 O O . ALA B 1 125 ? -15.586 4.809 -19.188 1 36 125 ALA B O 1
ATOM 2162 N N . LEU B 1 126 ? -14.727 6.637 -18.797 1 42.66 126 LEU B N 1
ATOM 2163 C CA . LEU B 1 126 ? -13.586 5.957 -18.188 1 42.66 126 LEU B CA 1
ATOM 2164 C C . LEU B 1 126 ? -14.031 5.137 -16.984 1 42.66 126 LEU B C 1
ATOM 2166 O O . LEU B 1 126 ? -13.375 4.168 -16.609 1 42.66 126 LEU B O 1
ATOM 2170 N N . LEU B 1 127 ? -14.898 5.781 -16.062 1 47.28 127 LEU B N 1
ATOM 2171 C CA . LEU B 1 127 ? -15.852 5.035 -15.242 1 47.28 127 LEU B CA 1
ATOM 2172 C C . LEU B 1 127 ? -16.625 4.031 -16.094 1 47.28 127 LEU B C 1
ATOM 2174 O O . LEU B 1 127 ? -17.641 3.492 -15.648 1 47.28 127 LEU B O 1
ATOM 2178 N N . GLN B 1 128 ? -15.859 3.982 -17.141 1 53.34 128 GLN B N 1
ATOM 2179 C CA . GLN B 1 128 ? -16.484 3.031 -18.062 1 53.34 128 GLN B CA 1
ATOM 2180 C C . GLN B 1 128 ? -16.453 1.619 -17.484 1 53.34 128 GLN B C 1
ATOM 2182 O O . GLN B 1 128 ? -15.406 1.109 -17.094 1 53.34 128 GLN B O 1
ATOM 2187 N N . GLY B 1 129 ? -17.156 1.338 -17.078 1 69.5 129 GLY B N 1
ATOM 2188 C CA . GLY B 1 129 ? -17.562 0.06 -16.5 1 69.5 129 GLY B CA 1
ATOM 2189 C C . GLY B 1 129 ? -17.828 0.127 -15.016 1 69.5 129 GLY 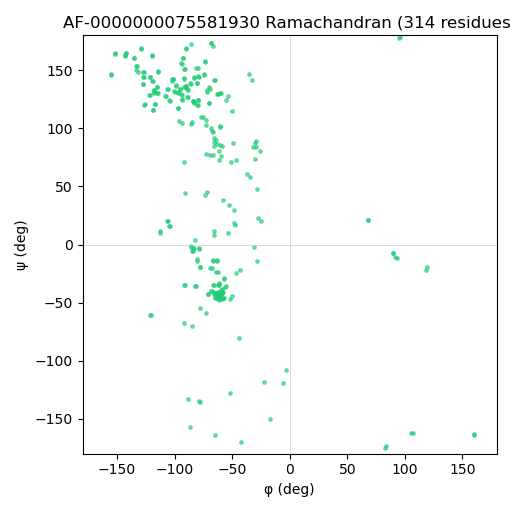B C 1
ATOM 2190 O O . GLY B 1 129 ? -18.344 -0.83 -14.422 1 69.5 129 GLY B O 1
ATOM 2191 N N . VAL B 1 130 ? -17.094 1.333 -14.492 1 79.25 130 VAL B N 1
ATOM 2192 C CA . VAL B 1 130 ? -17.375 1.4 -13.062 1 79.25 130 VAL B CA 1
ATOM 2193 C C . VAL B 1 130 ? -18.562 2.324 -12.812 1 79.25 130 VAL B C 1
ATOM 2195 O O . VAL B 1 130 ? -18.672 3.393 -13.414 1 79.25 130 VAL B O 1
ATOM 2198 N N . GLU B 1 131 ? -19.422 1.873 -12.133 1 86.56 131 GLU B N 1
ATOM 2199 C CA . GLU B 1 131 ? -20.594 2.641 -11.695 1 86.56 131 GLU B CA 1
ATOM 2200 C C . GLU B 1 131 ? -20.438 3.105 -10.25 1 86.56 131 GLU B C 1
ATOM 2202 O O . GLU B 1 131 ? -19.859 2.398 -9.422 1 86.56 131 GLU B O 1
ATOM 2207 N N . PHE B 1 132 ? -20.953 4.355 -10.102 1 89.62 132 PHE B N 1
ATOM 2208 C CA . PHE B 1 132 ? -20.969 4.867 -8.742 1 89.62 132 PHE B CA 1
ATOM 2209 C C . PHE B 1 132 ? -22.375 4.855 -8.164 1 89.62 132 PHE B C 1
ATOM 2211 O O . PHE B 1 132 ? -23.328 5.215 -8.852 1 89.62 132 PHE B O 1
ATOM 2218 N N . GLN B 1 133 ? -22.484 4.379 -6.949 1 90 133 GLN B N 1
ATOM 2219 C CA . GLN B 1 133 ? -23.766 4.383 -6.254 1 90 133 GLN B CA 1
ATOM 2220 C C . GLN B 1 133 ? -23.641 5.051 -4.887 1 90 133 GLN B C 1
ATOM 2222 O O . GLN B 1 133 ? -22.812 4.652 -4.066 1 90 133 GLN B O 1
ATOM 2227 N N . LYS B 1 134 ? -24.406 6.109 -4.711 1 90.56 134 LYS B N 1
ATOM 2228 C CA . LYS B 1 134 ? -24.422 6.797 -3.424 1 90.56 134 LYS B CA 1
ATOM 2229 C C . LYS B 1 134 ? -25.141 5.969 -2.365 1 90.56 134 LYS B C 1
ATOM 2231 O O . LYS B 1 134 ? -26.203 5.418 -2.625 1 90.56 134 LYS B O 1
ATOM 2236 N N . ILE B 1 135 ? -24.547 5.797 -1.215 1 87.62 135 ILE B N 1
ATOM 2237 C CA . ILE B 1 135 ? -25.203 5.082 -0.124 1 87.62 135 ILE B CA 1
ATOM 2238 C C . ILE B 1 135 ? -25.922 6.07 0.781 1 87.62 135 ILE B C 1
ATOM 2240 O O . ILE B 1 135 ? -25.453 7.191 0.991 1 87.62 135 ILE B O 1
ATOM 2244 N N . GLY B 1 136 ? -27.359 6.164 0.698 1 64.06 136 GLY B N 1
ATOM 2245 C CA . GLY B 1 136 ? -28.203 7.012 1.522 1 64.06 136 GLY B CA 1
ATOM 2246 C C . GLY B 1 136 ? -27.672 7.203 2.928 1 64.06 136 GLY B C 1
ATOM 2247 O O . GLY B 1 136 ? -26.797 6.453 3.375 1 64.06 136 GLY B O 1
ATOM 2248 N N . SER B 1 137 ? -27.812 8.484 3.512 1 50.53 137 SER B N 1
ATOM 2249 C CA . SER B 1 137 ? -27.688 8.562 4.961 1 50.53 137 SER B CA 1
ATOM 2250 C C . SER B 1 137 ? -28.25 7.324 5.645 1 50.53 137 SER B C 1
ATOM 2252 O O . SER B 1 137 ? -29.453 7.086 5.598 1 50.53 137 SER B O 1
ATOM 2254 N N . ILE B 1 138 ? -27.953 6.109 5.52 1 41.06 138 ILE B N 1
ATOM 2255 C CA . ILE B 1 138 ? -28.609 5.207 6.465 1 41.06 138 ILE B CA 1
ATOM 2256 C C . ILE B 1 138 ? -28.969 5.969 7.738 1 41.06 138 ILE B C 1
ATOM 2258 O O . ILE B 1 138 ? -28.078 6.48 8.43 1 41.06 138 ILE B O 1
ATOM 2262 N N . GLY B 1 139 ? -30.078 6.73 7.746 1 35.03 139 GLY B N 1
ATOM 2263 C CA . GLY B 1 139 ? -30.703 7.141 8.992 1 35.03 139 GLY B CA 1
ATOM 2264 C C . GLY B 1 139 ? -30.5 6.152 10.117 1 35.03 139 GLY B C 1
ATOM 2265 O O . GLY B 1 139 ? -30.719 4.953 9.953 1 35.03 139 GLY B O 1
ATOM 2266 N N . THR B 1 140 ? -29.5 6.141 10.945 1 33.75 140 THR B N 1
ATOM 2267 C CA . THR B 1 140 ? -29.719 5.633 12.297 1 33.75 140 THR B CA 1
ATOM 2268 C C . THR B 1 140 ? -31.172 5.773 12.695 1 33.75 140 THR B C 1
ATOM 2270 O O . THR B 1 140 ? -31.578 6.793 13.266 1 33.75 140 THR B O 1
ATOM 2273 N N . SER B 1 141 ? -32.031 5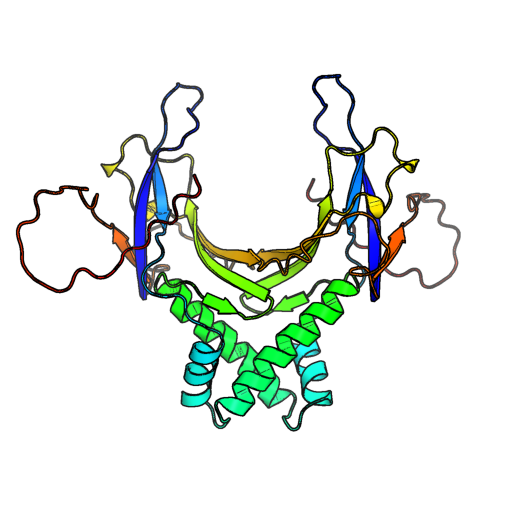.902 11.734 1 30.61 141 SER B N 1
ATOM 2274 C CA . SER B 1 141 ? -33.406 5.754 12.219 1 30.61 141 SER B CA 1
ATOM 2275 C C . SER B 1 141 ? -33.625 4.375 12.836 1 30.61 141 SER B C 1
ATOM 2277 O O . SER B 1 141 ? -33.438 3.355 12.172 1 30.61 141 SER B O 1
ATOM 2279 N N . GLY B 1 142 ? -33.312 4.176 14.125 1 30.03 142 GLY B N 1
ATOM 2280 C CA . GLY B 1 142 ? -33.906 3.287 15.117 1 30.03 142 GLY B CA 1
ATOM 2281 C C . GLY B 1 142 ? -35.375 3 14.859 1 30.03 142 GLY B C 1
ATOM 2282 O O . GLY B 1 142 ? -36.062 2.436 15.719 1 30.03 142 GLY B O 1
ATOM 2283 N N . GLY B 1 143 ? -36.094 3.709 14.023 1 29.39 143 GLY B N 1
ATOM 2284 C CA . GLY B 1 143 ? -37.469 3.23 14.188 1 29.39 143 GLY B CA 1
ATOM 2285 C C . GLY B 1 143 ? -37.75 1.964 13.398 1 29.39 143 GLY B C 1
ATOM 2286 O O . GLY B 1 143 ? -38.875 1.698 13.039 1 29.39 143 GLY B O 1
ATOM 2287 N N . HIS B 1 144 ? -36.75 1.318 12.688 1 28.31 144 HIS B N 1
ATOM 2288 C CA . HIS B 1 144 ? -37.25 0.113 12.055 1 28.31 144 HIS B CA 1
ATOM 2289 C C . HIS B 1 144 ? -38 -0.767 13.055 1 28.31 144 HIS B C 1
ATOM 2291 O O . HIS B 1 144 ? -37.469 -1.061 14.133 1 28.31 144 HIS B O 1
ATOM 2297 N N . ASP B 1 145 ? -39.25 -0.935 12.844 1 27.08 145 ASP B N 1
ATOM 2298 C CA . ASP B 1 145 ? -39.969 -2.174 13.141 1 27.08 145 ASP B CA 1
ATOM 2299 C C . ASP B 1 145 ? -39.156 -3.393 12.719 1 27.08 145 ASP B C 1
ATOM 2301 O O . ASP B 1 145 ? -38.188 -3.27 11.93 1 27.08 145 ASP B O 1
ATOM 2305 N N . SER B 1 146 ? -39.656 -4.641 12.703 1 26.72 146 SER B N 1
ATOM 2306 C CA . SER B 1 146 ? -39.375 -6.059 12.914 1 26.72 146 SER B CA 1
ATOM 2307 C C . SER B 1 146 ? -38.625 -6.656 11.734 1 26.72 146 SER B C 1
ATOM 2309 O O . SER B 1 146 ? -37.875 -7.637 11.883 1 26.72 146 SER B O 1
ATOM 2311 N N . GLY B 1 147 ? -39 -6.641 10.383 1 26.69 147 GLY B N 1
ATOM 2312 C CA . GLY B 1 147 ? -38.75 -7.957 9.812 1 26.69 147 GLY B CA 1
ATOM 2313 C C . GLY B 1 147 ? -37.281 -8.195 9.492 1 26.69 147 GLY B C 1
ATOM 2314 O O . GLY B 1 147 ? -36.469 -7.297 9.641 1 26.69 147 GLY B O 1
ATOM 2315 N N . ASN B 1 148 ? -36.75 -8.812 8.219 1 25.69 148 ASN B N 1
ATOM 2316 C CA . ASN B 1 148 ? -35.75 -9.812 7.898 1 25.69 148 ASN B CA 1
ATOM 2317 C C . ASN B 1 148 ? -34.344 -9.188 7.734 1 25.69 148 ASN B C 1
ATOM 2319 O O . ASN B 1 148 ? -34.219 -7.961 7.719 1 25.69 148 ASN B O 1
ATOM 2323 N N . GLY B 1 149 ? -33.375 -9.484 6.547 1 26.05 149 GLY B N 1
ATOM 2324 C CA . GLY B 1 149 ? -32 -9.922 6.398 1 26.05 149 GLY B CA 1
ATOM 2325 C C . GLY B 1 149 ? -31.031 -8.773 6.301 1 26.05 149 GLY B C 1
ATOM 2326 O O . GLY B 1 149 ? -30.938 -8.109 5.262 1 26.05 149 GLY B O 1
ATOM 2327 N N . ASP B 1 150 ? -30.641 -7.91 7.297 1 28.38 150 ASP B N 1
ATOM 2328 C CA . ASP B 1 150 ? -29.875 -6.691 7.539 1 28.38 150 ASP B CA 1
ATOM 2329 C C . ASP B 1 150 ? -28.391 -6.922 7.285 1 28.38 150 ASP B C 1
ATOM 2331 O O . ASP B 1 150 ? -27.719 -7.621 8.047 1 28.38 150 ASP B O 1
ATOM 2335 N N . GLY B 1 151 ? -27.922 -6.977 5.98 1 30.75 151 GLY B N 1
ATOM 2336 C CA . GLY B 1 151 ? -26.5 -7.137 5.711 1 30.75 151 GLY B CA 1
ATOM 2337 C C . GLY B 1 151 ? -25.641 -6.078 6.375 1 30.75 151 GLY B C 1
ATOM 2338 O O . GLY B 1 151 ? -26.094 -4.949 6.59 1 30.75 151 GLY B O 1
ATOM 2339 N N . ASP B 1 152 ? -24.594 -6.348 7.227 1 30.84 152 ASP B N 1
ATOM 2340 C CA . ASP B 1 152 ? -23.641 -5.754 8.172 1 30.84 152 ASP B CA 1
ATOM 2341 C C . ASP B 1 152 ? -22.781 -4.695 7.488 1 30.84 152 ASP B C 1
ATOM 2343 O O . ASP B 1 152 ? -21.984 -5.016 6.605 1 30.84 152 ASP B O 1
ATOM 2347 N N . ILE B 1 153 ? -23.234 -3.555 7.223 1 35.44 153 ILE B N 1
ATOM 2348 C CA . ILE B 1 153 ? -22.391 -2.43 6.828 1 35.44 153 ILE B CA 1
ATOM 2349 C C . ILE B 1 153 ? -21.438 -2.064 7.969 1 35.44 153 ILE B C 1
ATOM 2351 O O . ILE B 1 153 ? -21.891 -1.752 9.078 1 35.44 153 ILE B O 1
ATOM 2355 N N . VAL B 1 154 ? -20.219 -2.65 8.164 1 32.66 154 VAL B N 1
ATOM 2356 C CA . VAL B 1 154 ? -19.25 -2.32 9.211 1 32.66 154 VAL B CA 1
ATOM 2357 C C . VAL B 1 154 ? -18.672 -0.935 8.961 1 32.66 154 VAL B C 1
ATOM 2359 O O . VAL B 1 154 ? -18.078 -0.689 7.906 1 32.66 154 VAL B O 1
ATOM 2362 N N . ASP B 1 155 ? -19.047 0.118 9.57 1 31.89 155 ASP B N 1
ATOM 2363 C CA . ASP B 1 155 ? -18.547 1.49 9.641 1 31.89 155 ASP B CA 1
ATOM 2364 C C . ASP B 1 155 ? -17.188 1.552 10.32 1 31.89 155 ASP B C 1
ATOM 2366 O O . ASP B 1 155 ? -17.016 1.053 11.438 1 31.89 155 ASP B O 1
ATOM 2370 N N . ASP B 1 156 ? -16.016 1.423 9.734 1 30.88 156 ASP B N 1
ATOM 2371 C CA . ASP B 1 156 ? -14.773 1.658 10.477 1 30.88 156 ASP B CA 1
ATOM 2372 C C . ASP B 1 156 ? -14.719 3.088 11.008 1 30.88 156 ASP B C 1
ATOM 2374 O O . ASP B 1 156 ? -14.789 4.047 10.234 1 30.88 156 ASP B O 1
ATOM 2378 N N . PRO B 1 157 ? -15.008 3.324 12.305 1 30.91 157 PRO B N 1
ATOM 2379 C CA . PRO B 1 157 ? -15.031 4.609 13 1 30.91 157 PRO B CA 1
ATOM 2380 C C . PRO B 1 157 ? -13.648 5.258 13.086 1 30.91 157 PRO B C 1
ATOM 2382 O O . PRO B 1 157 ? -13.461 6.227 13.828 1 30.91 157 PRO B O 1
ATOM 2385 N N . THR B 1 158 ? -12.469 4.906 12.5 1 27.62 158 THR B N 1
ATOM 2386 C CA . THR B 1 158 ? -11.266 5.555 13.008 1 27.62 158 THR B CA 1
ATOM 2387 C C . THR B 1 158 ? -11.211 7.02 12.578 1 27.62 158 THR B C 1
ATOM 2389 O O . THR B 1 158 ? -10.195 7.688 12.766 1 27.62 158 THR B O 1
ATOM 2392 N N . ALA B 1 159 ? -12.18 7.945 12.594 1 25.8 159 ALA B N 1
ATOM 2393 C CA . ALA B 1 159 ? -11.914 9.383 12.531 1 25.8 159 ALA B CA 1
ATOM 2394 C C . ALA B 1 159 ? -11.398 9.898 13.867 1 25.8 159 ALA B C 1
ATOM 2396 O O . ALA B 1 159 ? -11.844 9.461 14.93 1 25.8 159 ALA B O 1
#